Protein AF-A0A1V6II01-F1 (afdb_monomer_lite)

Foldseek 3Di:
DDPVVVVVLVVLQVVLVVLQVQLQVLVVVPLLRLLVNLVSLVVCQVVVSLLSVDPVSDDDSLVSLVPDPHPQDDPDSVRSVVSNVLSVVLNCPAPVVPLHPDDSVLVSLLGSLLSSLCPVVCVVVDVVCVVVSSVCSNPDDSVVSQVVVVVVPDHPVVVVPPCPVPDDPQDWDADPPPRDIGSDDPPPDDPDD

Sequence (193 aa):
MNENHILKQKQLAQRHLELKEKLKKTLLLGQLSFLNAGKILLEIKNNKTFLSERMDLTGSWTDFIKDTDIPLPGDTIGSRIRIAQILMNVYSFFVASGQLNYSNETYAQIGYSKLNLILGPIKKDGIDSADLWIEKARVLSFNDLKLEIKNSGKTLEEDFNCEHKNVKPVKFWKCEDCGQIFHEDPNSSAIED

pLDDT: mean 83.1, std 15.01, range [38.78, 96.5]

Secondary structure (DSSP, 8-state):
--HHHHHHHHHHHHHHHHHHHHHHHHHHT-GGGHHHHHHHHHHHHHTTGGGGGSTT----HHHHHHHS----S-SSHHHHHHHHHHHHHHHIIIIIT------HHHHHHH-HHHHHHHHHHHHHH-GGGHHHHHHHHHHS-HHHHHHHHHHTT--HHHHH----TT------EE-TTT--EESS-TT------

Radius of gyration: 21.9 Å; chains: 1; bounding box: 56×55×56 Å

Structure (mmCIF, N/CA/C/O backbone):
data_AF-A0A1V6II01-F1
#
_entry.id   AF-A0A1V6II01-F1
#
loop_
_atom_site.group_PDB
_atom_site.id
_atom_site.type_symbol
_atom_site.label_atom_id
_atom_site.label_alt_id
_atom_site.label_comp_id
_atom_site.label_asym_id
_atom_site.label_entity_id
_atom_site.label_seq_id
_atom_site.pdbx_PDB_ins_code
_atom_site.Cartn_x
_atom_site.Cartn_y
_atom_site.Cartn_z
_atom_site.occupancy
_atom_site.B_iso_or_equiv
_atom_site.auth_seq_id
_atom_site.auth_comp_id
_atom_site.auth_asym_id
_atom_site.auth_atom_id
_atom_site.pdbx_PDB_model_num
ATOM 1 N N . MET A 1 1 ? 26.100 5.893 -28.981 1.00 60.03 1 MET A N 1
ATOM 2 C CA . MET A 1 1 ? 25.577 5.556 -27.635 1.00 60.03 1 MET A CA 1
ATOM 3 C C . MET A 1 1 ? 26.757 5.362 -26.698 1.00 60.03 1 MET A C 1
ATOM 5 O O . MET A 1 1 ? 27.693 4.682 -27.080 1.00 60.03 1 MET A O 1
ATOM 9 N N . ASN A 1 2 ? 26.745 5.999 -25.527 1.00 78.69 2 ASN A N 1
ATOM 10 C CA . ASN A 1 2 ? 27.835 5.951 -24.544 1.00 78.69 2 ASN A CA 1
ATOM 11 C C . ASN A 1 2 ? 27.789 4.612 -23.774 1.00 78.69 2 ASN A C 1
ATOM 13 O O . ASN A 1 2 ? 26.725 4.251 -23.274 1.00 78.69 2 ASN A O 1
ATOM 17 N N . GLU A 1 3 ? 28.896 3.873 -23.660 1.00 77.06 3 GLU A N 1
ATOM 18 C CA . GLU A 1 3 ? 28.956 2.565 -22.970 1.00 77.06 3 GLU A CA 1
ATOM 19 C C . GLU A 1 3 ? 28.446 2.632 -21.521 1.00 77.06 3 GLU A C 1
ATOM 21 O O . GLU A 1 3 ? 27.741 1.734 -21.055 1.00 77.06 3 GLU A O 1
ATOM 26 N N . ASN A 1 4 ? 28.679 3.759 -20.842 1.00 77.31 4 ASN A N 1
ATOM 27 C CA . ASN A 1 4 ? 28.160 4.016 -19.497 1.00 77.31 4 ASN A CA 1
ATOM 28 C C . ASN A 1 4 ? 26.626 4.091 -19.442 1.00 77.31 4 ASN A C 1
ATOM 30 O O . ASN A 1 4 ? 26.019 3.751 -18.427 1.00 77.31 4 ASN A O 1
ATOM 34 N N . HIS A 1 5 ? 25.982 4.533 -20.523 1.00 74.88 5 HIS A N 1
ATOM 35 C CA . HIS A 1 5 ? 24.524 4.575 -20.623 1.00 74.88 5 HIS A CA 1
ATOM 36 C C . HIS A 1 5 ? 23.945 3.164 -20.777 1.00 74.88 5 HIS A C 1
ATOM 38 O O . HIS A 1 5 ? 22.980 2.813 -20.102 1.00 74.88 5 HIS A O 1
ATOM 44 N N . ILE A 1 6 ? 24.584 2.332 -21.604 1.00 79.12 6 ILE A N 1
ATOM 45 C CA . ILE A 1 6 ? 24.184 0.936 -21.827 1.00 79.12 6 ILE A CA 1
ATOM 46 C C . ILE A 1 6 ? 24.321 0.128 -20.529 1.00 79.12 6 ILE A C 1
ATOM 48 O O . ILE A 1 6 ? 23.420 -0.631 -20.172 1.00 79.12 6 ILE A O 1
ATOM 52 N N . LEU A 1 7 ? 25.418 0.314 -19.787 1.00 80.62 7 LEU A N 1
ATOM 53 C CA . LEU A 1 7 ? 25.641 -0.376 -18.515 1.00 80.62 7 LEU A CA 1
ATOM 54 C C . LEU A 1 7 ? 24.574 -0.017 -17.467 1.00 80.62 7 LEU A C 1
ATOM 56 O O . LEU A 1 7 ? 24.018 -0.908 -16.826 1.00 80.62 7 LEU A O 1
ATOM 60 N N . LYS A 1 8 ? 24.232 1.272 -17.340 1.00 82.00 8 LYS A N 1
ATOM 61 C CA . LYS A 1 8 ? 23.185 1.744 -16.417 1.00 82.00 8 LYS A CA 1
ATOM 62 C C . LYS A 1 8 ? 21.803 1.193 -16.766 1.00 82.00 8 LYS A C 1
ATOM 64 O O . LYS A 1 8 ? 21.067 0.794 -15.867 1.00 82.00 8 LYS A O 1
ATOM 69 N N . GLN A 1 9 ? 21.458 1.124 -18.052 1.00 83.75 9 GLN A N 1
ATOM 70 C CA . GLN A 1 9 ? 20.189 0.538 -18.495 1.00 83.75 9 GLN A CA 1
ATOM 71 C C . GLN A 1 9 ? 20.090 -0.951 -18.147 1.00 83.75 9 GLN A C 1
ATOM 73 O O . GLN A 1 9 ? 19.066 -1.390 -17.625 1.00 83.75 9 GLN A O 1
ATOM 78 N N . LYS A 1 10 ? 21.167 -1.718 -18.361 1.00 87.75 10 LYS A N 1
ATOM 79 C CA . LYS A 1 10 ? 21.217 -3.142 -17.993 1.00 87.75 10 LYS A CA 1
ATOM 80 C C . LYS A 1 10 ? 21.044 -3.352 -16.487 1.00 87.75 10 LYS A C 1
ATOM 82 O O . LYS A 1 10 ? 20.264 -4.208 -16.081 1.00 87.75 10 LYS A O 1
ATOM 87 N N . GLN A 1 11 ? 21.721 -2.547 -15.668 1.00 89.56 11 GLN A N 1
ATOM 88 C CA . GLN A 1 11 ? 21.591 -2.607 -14.208 1.00 89.56 11 GLN A CA 1
ATOM 89 C C . GLN A 1 11 ? 20.171 -2.263 -13.739 1.00 89.56 11 GLN A C 1
ATOM 91 O O . GLN A 1 11 ? 19.628 -2.949 -12.874 1.00 89.56 11 GLN A O 1
ATOM 96 N N . LEU A 1 12 ? 19.548 -1.237 -14.331 1.00 89.25 12 LEU A N 1
ATOM 97 C CA . LEU A 1 12 ? 18.173 -0.848 -14.013 1.00 89.25 12 LEU A CA 1
ATOM 98 C C . LEU A 1 12 ? 17.180 -1.969 -14.348 1.00 89.25 12 LEU A C 1
ATOM 100 O O . LEU A 1 12 ? 16.344 -2.304 -13.511 1.00 89.25 12 LEU A O 1
ATOM 104 N N . ALA A 1 13 ? 17.306 -2.570 -15.534 1.00 91.06 13 ALA A N 1
ATOM 105 C CA . ALA A 1 13 ? 16.459 -3.674 -15.979 1.00 91.06 13 ALA A CA 1
ATOM 106 C C . ALA A 1 13 ? 16.622 -4.919 -15.095 1.00 91.06 13 ALA A C 1
ATOM 108 O O . ALA A 1 13 ? 15.633 -5.519 -14.677 1.00 91.06 13 ALA A O 1
ATOM 109 N N . GLN A 1 14 ? 17.862 -5.270 -14.741 1.00 93.94 14 GLN A N 1
ATOM 110 C CA . GLN A 1 14 ? 18.134 -6.380 -13.828 1.00 93.94 14 GLN A CA 1
ATOM 111 C C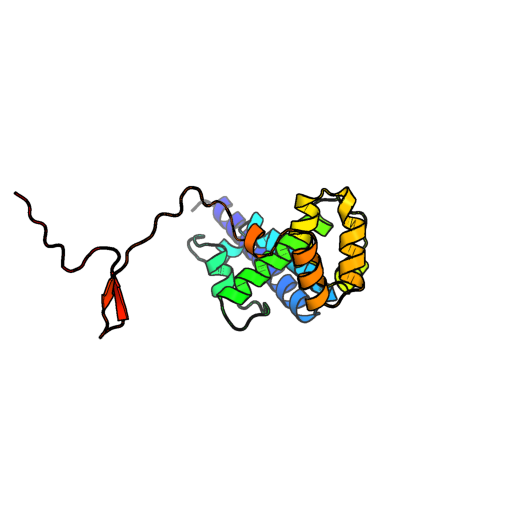 . GLN A 1 14 ? 17.505 -6.131 -12.454 1.00 93.94 14 GLN A C 1
ATOM 113 O O . GLN A 1 14 ? 16.800 -6.995 -11.930 1.00 93.94 14 GLN A O 1
ATOM 118 N N . ARG A 1 15 ? 17.684 -4.927 -11.896 1.00 94.19 15 ARG A N 1
ATOM 119 C CA . ARG A 1 15 ? 17.067 -4.570 -10.616 1.00 94.19 15 ARG A CA 1
ATOM 120 C C . ARG A 1 15 ? 15.543 -4.606 -10.691 1.00 94.19 15 ARG A C 1
ATOM 122 O O . ARG A 1 15 ? 14.897 -5.063 -9.750 1.00 94.19 15 ARG A O 1
ATOM 129 N N . HIS A 1 16 ? 14.960 -4.128 -11.787 1.00 94.38 16 HIS A N 1
ATOM 130 C CA . HIS A 1 16 ? 13.517 -4.162 -11.980 1.00 94.38 16 HIS A CA 1
ATOM 131 C C . HIS A 1 16 ? 12.980 -5.596 -12.000 1.00 94.38 16 HIS A C 1
ATOM 133 O O . HIS A 1 16 ? 12.035 -5.900 -11.273 1.00 94.38 16 HIS A O 1
ATOM 139 N N . LEU A 1 17 ? 13.625 -6.485 -12.759 1.00 93.81 17 LEU A N 1
ATOM 140 C CA . LEU A 1 17 ? 13.253 -7.895 -12.841 1.00 93.81 17 LEU A CA 1
ATOM 141 C C . LEU A 1 17 ? 13.310 -8.574 -11.465 1.00 93.81 17 LEU A C 1
ATOM 143 O O . LEU A 1 17 ? 12.358 -9.241 -11.064 1.00 93.81 17 LEU A O 1
ATOM 147 N N . GLU A 1 18 ? 14.379 -8.341 -10.699 1.00 95.44 18 GLU A N 1
ATOM 148 C CA . GLU A 1 18 ? 14.503 -8.850 -9.328 1.00 95.44 18 GLU A CA 1
ATOM 149 C C . GLU A 1 18 ? 13.357 -8.383 -8.422 1.00 95.44 18 GLU A C 1
ATOM 151 O O . GLU A 1 18 ? 12.812 -9.171 -7.644 1.00 95.44 18 GLU A O 1
ATOM 156 N N . LEU A 1 19 ? 13.003 -7.096 -8.490 1.00 95.00 19 LEU A N 1
ATOM 157 C CA . LEU A 1 19 ? 11.927 -6.524 -7.684 1.00 95.00 19 LEU A CA 1
ATOM 158 C C . LEU A 1 19 ? 10.564 -7.074 -8.103 1.00 95.00 19 LEU A C 1
ATOM 160 O O . LEU A 1 19 ? 9.765 -7.422 -7.236 1.00 95.00 19 LEU A O 1
ATOM 164 N N . LYS A 1 20 ? 10.312 -7.212 -9.407 1.00 93.50 20 LYS A N 1
ATOM 165 C CA . LYS A 1 20 ? 9.064 -7.764 -9.947 1.00 93.50 20 LYS A CA 1
ATOM 166 C C . LYS A 1 20 ? 8.858 -9.215 -9.511 1.00 93.50 20 LYS A C 1
ATOM 168 O O . LYS A 1 20 ? 7.787 -9.554 -9.013 1.00 93.50 20 LYS A O 1
ATOM 173 N N . GLU A 1 21 ? 9.896 -10.045 -9.588 1.00 92.69 21 GLU A N 1
ATOM 174 C CA . GLU A 1 21 ? 9.839 -11.440 -9.132 1.00 92.69 21 GLU A CA 1
ATOM 175 C C . GLU A 1 21 ? 9.637 -11.555 -7.616 1.00 92.69 21 GLU A C 1
ATOM 177 O O . GLU A 1 21 ? 8.828 -12.358 -7.142 1.00 92.69 21 GLU A O 1
ATOM 182 N N . LYS A 1 22 ? 10.318 -10.713 -6.828 1.00 93.06 22 LYS A N 1
ATOM 183 C CA . LYS A 1 22 ? 10.079 -10.639 -5.379 1.00 93.06 22 LYS A CA 1
ATOM 184 C C . LYS A 1 22 ? 8.648 -10.214 -5.072 1.00 93.06 22 LYS A C 1
ATOM 186 O O . LYS A 1 22 ? 8.029 -10.799 -4.184 1.00 93.06 22 LYS A O 1
ATOM 191 N N . LEU A 1 23 ? 8.113 -9.235 -5.800 1.00 92.81 23 LEU A N 1
ATOM 192 C CA . LEU A 1 23 ? 6.752 -8.745 -5.613 1.00 92.81 23 LEU A CA 1
ATOM 193 C C . LEU A 1 23 ? 5.722 -9.834 -5.915 1.00 92.81 23 LEU A C 1
ATOM 195 O O . LEU A 1 23 ? 4.843 -10.066 -5.089 1.00 92.81 23 LEU A O 1
ATOM 199 N N . LYS A 1 24 ? 5.871 -10.553 -7.035 1.00 91.12 24 LYS A N 1
ATOM 200 C CA . LYS A 1 24 ? 5.022 -11.703 -7.387 1.00 91.12 24 LYS A CA 1
ATOM 201 C C . LYS A 1 24 ? 4.988 -12.737 -6.265 1.00 91.12 24 LYS A C 1
ATOM 203 O O . LYS A 1 24 ? 3.916 -13.064 -5.766 1.00 91.12 24 LYS A O 1
ATOM 208 N N . LYS A 1 25 ? 6.161 -13.193 -5.810 1.00 89.69 25 LYS A N 1
ATOM 209 C CA . LYS A 1 25 ? 6.275 -14.164 -4.707 1.00 89.69 25 LYS A CA 1
ATOM 210 C C . LYS A 1 25 ? 5.608 -13.661 -3.432 1.00 89.69 25 LYS A C 1
ATOM 212 O O . LYS A 1 25 ? 4.877 -14.396 -2.786 1.00 89.69 25 LYS A O 1
ATOM 217 N N . THR A 1 26 ? 5.837 -12.398 -3.099 1.00 89.44 26 THR A N 1
ATOM 218 C CA . THR A 1 26 ? 5.289 -11.766 -1.897 1.00 89.44 26 THR A CA 1
ATOM 219 C C . THR A 1 26 ? 3.761 -11.707 -1.942 1.00 89.44 26 THR A C 1
ATOM 221 O O . THR A 1 26 ? 3.104 -12.051 -0.968 1.00 89.44 26 THR A O 1
ATOM 224 N N . LEU A 1 27 ? 3.172 -11.334 -3.079 1.00 86.31 27 LEU A N 1
ATOM 225 C CA . LEU A 1 27 ? 1.716 -11.267 -3.231 1.00 86.31 27 LEU A CA 1
ATOM 226 C C . LEU A 1 27 ? 1.045 -12.649 -3.168 1.00 86.31 27 LEU A C 1
ATOM 228 O O . LEU A 1 27 ? -0.070 -12.756 -2.664 1.00 86.31 27 LEU A O 1
ATOM 232 N N . LEU A 1 28 ? 1.734 -13.708 -3.603 1.00 83.25 28 LEU A N 1
ATOM 233 C CA . LEU A 1 28 ? 1.240 -15.088 -3.514 1.00 83.25 28 LEU A CA 1
ATOM 234 C C . LEU A 1 28 ? 1.201 -15.635 -2.075 1.00 83.25 28 LEU A C 1
ATOM 236 O O . LEU A 1 28 ? 0.436 -16.553 -1.795 1.00 83.25 28 LEU A O 1
ATOM 240 N N . LEU A 1 29 ? 1.987 -15.070 -1.153 1.00 79.38 29 LEU A N 1
ATOM 241 C CA . LEU A 1 29 ? 2.054 -15.498 0.252 1.00 79.38 29 LEU A CA 1
ATOM 242 C C . LEU A 1 29 ? 0.944 -14.892 1.143 1.00 79.38 29 LEU A C 1
ATOM 244 O O . LEU A 1 29 ? 0.923 -15.129 2.351 1.00 79.38 29 LEU A O 1
ATOM 248 N N . GLY A 1 30 ? 0.009 -14.117 0.580 1.00 68.06 30 GLY A N 1
ATOM 249 C CA . GLY A 1 30 ? -1.193 -13.640 1.276 1.00 68.06 30 GLY A CA 1
ATOM 250 C C . GLY A 1 30 ? -0.973 -12.485 2.268 1.00 68.06 30 GLY A C 1
ATOM 251 O O . GLY A 1 30 ? -0.070 -11.661 2.114 1.00 68.06 30 GLY A O 1
ATOM 252 N N . GLN A 1 31 ? -1.841 -12.390 3.288 1.00 62.75 31 GLN A N 1
ATOM 253 C CA . GLN A 1 31 ? -1.928 -11.230 4.195 1.00 62.75 31 GLN A CA 1
ATOM 254 C C . GLN A 1 31 ? -0.637 -10.945 4.977 1.00 62.75 31 GLN A C 1
ATOM 256 O O . GLN A 1 31 ? -0.304 -9.786 5.178 1.00 62.75 31 GLN A O 1
ATOM 261 N N . LEU A 1 32 ? 0.157 -11.948 5.350 1.00 64.69 32 LEU A N 1
ATOM 262 C CA . LEU A 1 32 ? 1.415 -11.702 6.077 1.00 64.69 32 LEU A CA 1
ATOM 263 C C . LEU A 1 32 ? 2.453 -10.931 5.242 1.00 64.69 32 LEU A C 1
ATOM 265 O O . LEU A 1 32 ? 3.397 -10.355 5.774 1.00 64.69 32 LEU A O 1
ATOM 269 N N . SER A 1 33 ? 2.265 -10.893 3.925 1.00 83.81 33 SER A N 1
ATOM 270 C CA . SER A 1 33 ? 3.245 -10.373 2.982 1.00 83.81 33 SER A CA 1
ATOM 271 C C . SER A 1 33 ? 2.892 -8.994 2.421 1.00 83.81 33 SER A C 1
ATOM 273 O O . SER A 1 33 ? 3.685 -8.414 1.679 1.00 83.81 33 SER A O 1
ATOM 275 N N . PHE A 1 34 ? 1.753 -8.404 2.805 1.00 90.69 34 PHE A N 1
ATOM 276 C CA . PHE A 1 34 ? 1.334 -7.105 2.264 1.00 90.69 34 PHE A CA 1
ATOM 277 C C . PHE A 1 34 ? 2.330 -5.979 2.600 1.00 90.69 34 PHE A C 1
ATOM 279 O O . PHE A 1 34 ? 2.530 -5.080 1.784 1.00 90.69 34 PHE A O 1
ATOM 286 N N . LEU A 1 35 ? 2.993 -6.034 3.765 1.00 92.44 35 LEU A N 1
ATOM 287 C CA . LEU A 1 35 ? 4.009 -5.051 4.169 1.00 92.44 35 LEU A CA 1
ATOM 288 C C . LEU A 1 35 ? 5.225 -5.102 3.241 1.00 92.44 35 LEU A C 1
ATOM 290 O O . LEU A 1 35 ? 5.692 -4.071 2.758 1.00 92.44 35 LEU A O 1
ATOM 294 N N . ASN A 1 36 ? 5.694 -6.313 2.932 1.00 93.06 36 ASN A N 1
ATOM 295 C CA . ASN A 1 36 ? 6.779 -6.527 1.979 1.00 93.06 36 ASN A CA 1
ATOM 296 C C . ASN A 1 36 ? 6.365 -6.114 0.562 1.00 93.06 36 ASN A C 1
ATOM 298 O O . ASN A 1 36 ? 7.165 -5.515 -0.154 1.00 93.06 36 ASN A O 1
ATOM 302 N N . ALA A 1 37 ? 5.114 -6.367 0.165 1.00 94.31 37 ALA A N 1
ATOM 303 C CA . ALA A 1 37 ? 4.605 -5.925 -1.129 1.00 94.31 37 ALA A CA 1
ATOM 304 C C . ALA A 1 37 ? 4.600 -4.391 -1.212 1.00 94.31 37 ALA A C 1
ATOM 306 O O . ALA A 1 37 ? 5.087 -3.831 -2.192 1.00 94.31 37 ALA A O 1
ATOM 307 N N . GLY A 1 38 ? 4.143 -3.711 -0.154 1.00 95.06 38 GLY A N 1
ATOM 308 C CA . GLY A 1 38 ? 4.201 -2.256 -0.021 1.00 95.06 38 GLY A CA 1
ATOM 309 C C . GLY A 1 38 ? 5.623 -1.705 -0.125 1.00 95.06 38 GLY A C 1
ATOM 310 O O . GLY A 1 38 ? 5.854 -0.768 -0.888 1.00 95.06 38 GLY A O 1
ATOM 311 N N . LYS A 1 39 ? 6.589 -2.334 0.558 1.00 95.69 39 LYS A N 1
ATOM 312 C CA . LYS A 1 39 ? 8.019 -1.999 0.468 1.00 95.69 39 LYS A CA 1
ATOM 313 C C . LYS A 1 39 ? 8.552 -2.099 -0.959 1.00 95.69 39 LYS A C 1
ATOM 315 O O . LYS A 1 39 ? 9.190 -1.168 -1.443 1.00 95.69 39 LYS A O 1
ATOM 320 N N . ILE A 1 40 ? 8.296 -3.222 -1.631 1.00 96.31 40 ILE A N 1
ATOM 321 C CA . ILE A 1 40 ? 8.814 -3.479 -2.980 1.00 96.31 40 ILE A CA 1
ATOM 322 C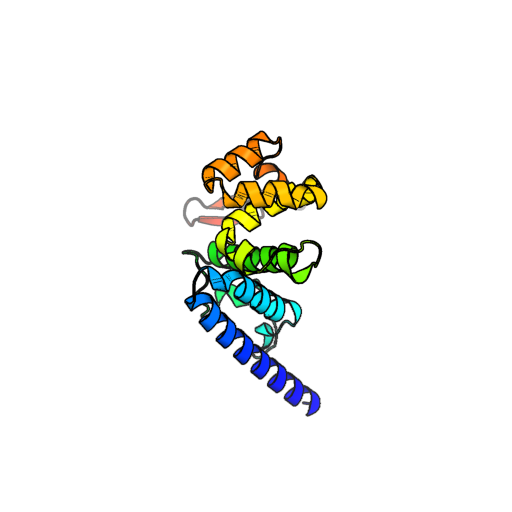 C . ILE A 1 40 ? 8.166 -2.534 -3.999 1.00 96.31 40 ILE A C 1
ATOM 324 O O . ILE A 1 40 ? 8.871 -1.957 -4.823 1.00 96.31 40 ILE A O 1
ATOM 328 N N . LEU A 1 41 ? 6.848 -2.320 -3.922 1.00 95.69 41 LEU A N 1
ATOM 329 C CA . LEU A 1 41 ? 6.139 -1.355 -4.770 1.00 95.69 41 LEU A CA 1
ATOM 330 C C . LEU A 1 41 ? 6.706 0.059 -4.607 1.00 95.69 41 LEU A C 1
ATOM 332 O O . LEU A 1 41 ? 6.949 0.742 -5.602 1.00 95.69 41 LEU A O 1
ATOM 336 N N . LEU A 1 42 ? 6.959 0.474 -3.362 1.00 95.94 42 LEU A N 1
ATOM 337 C CA . LEU A 1 42 ? 7.548 1.774 -3.063 1.00 95.94 42 LEU A CA 1
ATOM 338 C C . LEU A 1 42 ? 8.960 1.894 -3.648 1.00 95.94 42 LEU A C 1
ATOM 340 O O . LEU A 1 42 ? 9.295 2.926 -4.223 1.00 95.94 42 LEU A O 1
ATOM 344 N N . GLU A 1 43 ? 9.767 0.833 -3.563 1.00 96.50 43 GLU A N 1
ATOM 345 C CA . GLU A 1 43 ? 11.105 0.802 -4.154 1.00 96.50 43 GLU A CA 1
ATOM 346 C C . GLU A 1 43 ? 11.062 0.919 -5.685 1.00 96.50 43 GLU A C 1
ATOM 348 O O . GLU A 1 43 ? 11.777 1.744 -6.256 1.00 96.50 43 GLU A O 1
ATOM 353 N N . ILE A 1 44 ? 10.195 0.146 -6.355 1.00 95.25 44 ILE A N 1
ATOM 354 C CA . ILE A 1 44 ? 10.015 0.222 -7.814 1.00 95.25 44 ILE A CA 1
ATOM 355 C C . ILE A 1 44 ? 9.611 1.645 -8.219 1.00 95.25 44 ILE A C 1
ATOM 357 O O . ILE A 1 44 ? 10.171 2.195 -9.171 1.00 95.25 44 ILE A O 1
ATOM 361 N N . LYS A 1 45 ? 8.665 2.252 -7.491 1.00 95.06 45 LYS A N 1
ATOM 362 C CA . LYS A 1 45 ? 8.157 3.596 -7.778 1.00 95.06 45 LYS A CA 1
ATOM 363 C C . LYS A 1 45 ? 9.217 4.677 -7.561 1.00 95.06 45 LYS A C 1
ATOM 365 O O . LYS A 1 45 ? 9.436 5.488 -8.460 1.00 95.06 45 LYS A O 1
ATOM 370 N N . ASN A 1 46 ? 9.878 4.689 -6.403 1.00 94.00 46 ASN A N 1
ATOM 371 C CA . ASN A 1 46 ? 10.842 5.732 -6.034 1.00 94.00 46 ASN A CA 1
ATOM 372 C C . ASN A 1 46 ? 12.094 5.691 -6.913 1.00 94.00 46 ASN A C 1
ATOM 374 O O . ASN A 1 46 ? 12.556 6.733 -7.372 1.00 94.00 46 ASN A O 1
ATOM 378 N N . ASN A 1 47 ? 12.591 4.490 -7.216 1.00 93.56 47 ASN A N 1
ATOM 379 C CA . ASN A 1 47 ? 13.756 4.307 -8.085 1.00 93.56 47 ASN A CA 1
ATOM 380 C C . ASN A 1 47 ? 13.393 4.306 -9.577 1.00 93.56 47 ASN A C 1
ATOM 382 O O . ASN A 1 47 ? 14.272 4.137 -10.420 1.00 93.56 47 ASN A O 1
ATOM 386 N N . LYS A 1 48 ? 12.104 4.462 -9.910 1.00 93.44 48 LYS A N 1
ATOM 387 C CA . LYS A 1 48 ? 11.564 4.431 -11.275 1.00 93.44 48 LYS A CA 1
ATOM 388 C C . LYS A 1 48 ? 12.036 3.223 -12.092 1.00 93.44 48 LYS A C 1
ATOM 390 O O . LYS A 1 48 ? 12.212 3.317 -13.305 1.00 93.44 48 LYS A O 1
ATOM 395 N N . THR A 1 49 ? 12.235 2.071 -11.446 1.00 93.56 49 THR A N 1
ATOM 396 C CA . THR A 1 49 ? 12.781 0.888 -12.133 1.00 93.56 49 THR A CA 1
ATOM 397 C C . THR A 1 49 ? 11.815 0.339 -13.182 1.00 93.56 49 THR A C 1
ATOM 399 O O . THR A 1 49 ? 12.259 -0.239 -14.169 1.00 93.56 49 THR A O 1
ATOM 402 N N . PHE A 1 50 ? 10.514 0.607 -13.030 1.00 92.56 50 PHE A N 1
ATOM 403 C CA . PHE A 1 50 ? 9.469 0.260 -13.998 1.00 92.56 50 PHE A CA 1
ATOM 404 C C . PHE A 1 50 ? 9.678 0.850 -15.398 1.00 92.56 50 PHE A C 1
ATOM 406 O O . PHE A 1 50 ? 9.201 0.277 -16.371 1.00 92.56 50 PHE A O 1
ATOM 413 N N . LEU A 1 51 ? 10.421 1.955 -15.533 1.00 91.69 51 LEU A N 1
ATOM 414 C CA . LEU A 1 51 ? 10.723 2.533 -16.847 1.00 91.69 51 LEU A CA 1
ATOM 415 C C . LEU A 1 51 ? 11.535 1.572 -17.724 1.00 91.69 51 LEU A C 1
ATOM 417 O O . LEU A 1 51 ? 11.470 1.661 -18.942 1.00 91.69 51 LEU A O 1
ATOM 421 N N . SER A 1 52 ? 12.256 0.621 -17.118 1.00 91.00 52 SER A N 1
ATOM 422 C CA . SER A 1 52 ? 13.007 -0.403 -17.852 1.00 91.00 52 SER A CA 1
ATOM 423 C C . SER A 1 52 ? 12.134 -1.412 -18.608 1.00 91.00 52 SER A C 1
ATOM 425 O O . SER A 1 52 ? 12.665 -2.143 -19.440 1.00 91.00 52 SER A O 1
ATOM 427 N N . GLU A 1 53 ? 10.815 -1.444 -18.371 1.00 86.25 53 GLU A N 1
ATOM 428 C CA . GLU A 1 53 ? 9.889 -2.254 -19.175 1.00 86.25 53 GLU A CA 1
ATOM 429 C C . GLU A 1 53 ? 9.646 -1.658 -20.573 1.00 86.25 53 GLU A C 1
ATOM 431 O O . GLU A 1 53 ? 9.123 -2.347 -21.448 1.00 86.25 53 GLU A O 1
ATOM 436 N N . ARG A 1 54 ? 10.038 -0.397 -20.811 1.00 83.94 54 ARG A N 1
ATOM 437 C CA . ARG A 1 54 ? 9.856 0.293 -22.094 1.00 83.94 54 ARG A CA 1
ATOM 438 C C . ARG A 1 54 ? 11.195 0.657 -22.729 1.00 83.94 54 ARG A C 1
ATOM 440 O O . ARG A 1 54 ? 12.120 1.107 -22.056 1.00 83.94 54 ARG A O 1
ATOM 447 N N . MET A 1 55 ? 11.293 0.486 -24.050 1.00 79.06 55 MET A N 1
ATOM 448 C CA . MET A 1 55 ? 12.530 0.749 -24.803 1.00 79.06 55 MET A CA 1
ATOM 449 C C . MET A 1 55 ? 12.986 2.211 -24.727 1.00 79.06 55 MET A C 1
ATOM 451 O O . MET A 1 55 ? 14.183 2.487 -24.771 1.00 79.06 55 MET A O 1
ATOM 455 N N . ASP A 1 56 ? 12.041 3.139 -24.618 1.00 84.00 56 ASP A N 1
ATOM 456 C CA . ASP A 1 56 ? 12.274 4.582 -24.574 1.00 84.00 56 ASP A CA 1
ATOM 457 C C . ASP A 1 56 ? 12.440 5.130 -23.145 1.00 84.00 56 ASP A C 1
ATOM 459 O O . ASP A 1 56 ? 12.700 6.320 -22.977 1.00 84.00 56 ASP A O 1
ATOM 463 N N . LEU A 1 57 ? 12.323 4.276 -22.117 1.00 83.00 57 LEU A N 1
ATOM 464 C CA . LEU A 1 57 ? 12.344 4.653 -20.700 1.00 83.00 57 LEU A CA 1
ATOM 465 C C . LEU A 1 57 ? 11.317 5.740 -20.335 1.00 83.00 57 LEU A C 1
ATOM 467 O O . LEU A 1 57 ? 11.533 6.508 -19.393 1.00 83.00 57 LEU A O 1
ATOM 471 N N . THR A 1 58 ? 10.206 5.818 -21.068 1.00 84.69 58 THR A N 1
ATOM 472 C CA . THR A 1 58 ? 9.098 6.725 -20.750 1.00 84.69 58 THR A CA 1
ATOM 473 C C . THR A 1 58 ? 7.949 5.970 -20.078 1.00 84.69 58 THR A C 1
ATOM 475 O O . THR A 1 58 ? 8.004 4.756 -19.894 1.00 84.69 58 THR A O 1
ATOM 478 N N . GLY A 1 59 ? 6.907 6.690 -19.659 1.00 85.69 59 GLY A N 1
ATOM 479 C CA . GLY A 1 59 ? 5.705 6.112 -19.055 1.00 85.69 59 GLY A CA 1
ATOM 480 C C . GLY A 1 59 ? 5.483 6.523 -17.604 1.00 85.69 59 GLY A C 1
ATOM 481 O O . GLY A 1 59 ? 6.351 7.089 -16.933 1.00 85.69 59 GLY A O 1
ATOM 482 N N . SER A 1 60 ? 4.274 6.261 -17.116 1.00 89.94 60 SER A N 1
ATOM 483 C CA . SER A 1 60 ? 3.870 6.590 -15.754 1.00 89.94 60 SER A CA 1
ATOM 484 C C . SER A 1 60 ? 3.819 5.356 -14.852 1.00 89.94 60 SER A C 1
ATOM 486 O O . SER A 1 60 ? 3.687 4.219 -15.303 1.00 89.94 60 SER A O 1
ATOM 488 N N . TRP A 1 61 ? 3.854 5.588 -13.538 1.00 89.31 61 TRP A N 1
ATOM 489 C CA . TRP A 1 61 ? 3.594 4.543 -12.541 1.00 89.31 61 TRP A CA 1
ATOM 490 C C . TRP A 1 61 ? 2.243 3.847 -12.766 1.00 89.31 61 TRP A C 1
ATOM 492 O O . TRP A 1 61 ? 2.102 2.648 -12.547 1.00 89.31 61 TRP A O 1
ATOM 502 N N . THR A 1 62 ? 1.244 4.607 -13.210 1.00 88.00 62 THR A N 1
ATOM 503 C CA . THR A 1 62 ? -0.088 4.086 -13.506 1.00 88.00 62 THR A CA 1
ATOM 504 C C . THR A 1 62 ? -0.062 3.119 -14.686 1.00 88.00 62 THR A C 1
ATOM 506 O O . THR A 1 62 ? -0.749 2.102 -14.632 1.00 88.00 62 THR A O 1
ATOM 509 N N . ASP A 1 63 ? 0.735 3.408 -15.717 1.00 87.44 63 ASP A N 1
ATOM 510 C CA . ASP A 1 63 ? 0.888 2.530 -16.883 1.00 87.44 63 ASP A CA 1
ATOM 511 C C . ASP A 1 63 ? 1.588 1.232 -16.497 1.00 87.44 63 ASP A C 1
ATOM 513 O O . ASP A 1 63 ? 1.123 0.157 -16.856 1.00 87.44 63 ASP A O 1
ATOM 517 N N . PHE A 1 64 ? 2.619 1.314 -15.651 1.00 90.06 64 PHE A N 1
ATOM 518 C CA . PHE A 1 64 ? 3.244 0.122 -15.086 1.00 90.06 64 PHE A CA 1
ATOM 519 C C . PHE A 1 64 ? 2.213 -0.778 -14.393 1.00 90.06 64 PHE A C 1
ATOM 521 O O . PHE A 1 64 ? 2.113 -1.949 -14.725 1.00 90.06 64 PHE A O 1
ATOM 528 N N . ILE A 1 65 ? 1.384 -0.252 -13.486 1.00 89.94 65 ILE A N 1
ATOM 529 C CA . ILE A 1 65 ? 0.384 -1.078 -12.781 1.00 89.94 65 ILE A CA 1
ATOM 530 C C . ILE A 1 65 ? -0.694 -1.653 -13.722 1.00 89.94 65 ILE A C 1
ATOM 532 O O . ILE A 1 65 ? -1.267 -2.700 -13.416 1.00 89.94 65 ILE A O 1
ATOM 536 N N . LYS A 1 66 ? -0.979 -0.991 -14.849 1.00 83.44 66 LYS A N 1
ATOM 537 C CA . LYS A 1 66 ? -1.923 -1.472 -15.872 1.00 83.44 66 LYS A CA 1
ATOM 538 C C . LYS A 1 66 ? -1.362 -2.635 -16.680 1.00 83.44 66 LYS A C 1
ATOM 540 O O . LYS A 1 66 ? -2.053 -3.634 -16.854 1.00 83.44 66 LYS A O 1
ATOM 545 N N . ASP A 1 67 ? -0.138 -2.466 -17.164 1.00 80.25 67 ASP A N 1
ATOM 546 C CA . ASP A 1 67 ? 0.464 -3.329 -18.180 1.00 80.25 67 ASP A CA 1
ATOM 547 C C . ASP A 1 67 ? 1.223 -4.507 -17.550 1.00 80.25 67 ASP A C 1
ATOM 549 O O . ASP A 1 67 ? 1.543 -5.495 -18.212 1.00 80.25 67 ASP A O 1
ATOM 553 N N . THR A 1 68 ? 1.526 -4.414 -16.255 1.00 79.75 68 THR A N 1
ATOM 554 C CA . THR A 1 68 ? 2.341 -5.404 -15.565 1.00 79.75 68 THR A CA 1
ATOM 555 C C . THR A 1 68 ? 1.535 -6.636 -15.157 1.00 79.75 68 THR A C 1
ATOM 557 O O . THR A 1 68 ? 0.468 -6.567 -14.542 1.00 79.75 68 THR A O 1
ATOM 560 N N . ASP A 1 69 ? 2.103 -7.803 -15.445 1.00 81.12 69 ASP A N 1
ATOM 561 C CA . ASP A 1 69 ? 1.659 -9.094 -14.928 1.00 81.12 69 ASP A CA 1
ATOM 562 C C . ASP A 1 69 ? 2.030 -9.221 -13.439 1.00 81.12 69 ASP A C 1
ATOM 564 O O . ASP A 1 69 ? 2.950 -9.943 -13.065 1.00 81.12 69 ASP A O 1
ATOM 568 N N . ILE A 1 70 ? 1.393 -8.438 -12.569 1.00 84.12 70 ILE A N 1
ATOM 569 C CA . ILE A 1 70 ? 1.526 -8.557 -11.113 1.00 84.12 70 ILE A CA 1
ATOM 570 C C . ILE A 1 70 ? 0.146 -8.911 -10.552 1.00 84.12 70 ILE A C 1
ATOM 572 O O . ILE A 1 70 ? -0.818 -8.195 -10.837 1.00 84.12 70 ILE A O 1
ATOM 576 N N . PRO A 1 71 ? 0.029 -9.963 -9.716 1.00 83.38 71 PRO A N 1
ATOM 577 C CA . PRO A 1 71 ? -1.244 -10.402 -9.151 1.00 83.38 71 PRO A CA 1
ATOM 578 C C . PRO A 1 71 ? -1.680 -9.488 -7.994 1.00 83.38 71 PRO A C 1
ATOM 580 O O . PRO A 1 71 ? -1.808 -9.914 -6.847 1.00 83.38 71 PRO A O 1
ATOM 583 N N . LEU A 1 72 ? -1.867 -8.197 -8.273 1.00 85.75 72 LEU A N 1
ATOM 584 C CA . LEU A 1 72 ? -2.482 -7.278 -7.325 1.00 85.75 72 LEU A CA 1
ATOM 585 C C . LEU A 1 72 ? -3.967 -7.634 -7.180 1.00 85.75 72 LEU A C 1
ATOM 587 O O . LEU A 1 72 ? -4.641 -7.816 -8.198 1.00 85.75 72 LEU A O 1
ATOM 591 N N . PRO A 1 73 ? -4.499 -7.691 -5.947 1.00 75.94 73 PRO A N 1
ATOM 592 C CA . PRO A 1 73 ? -5.924 -7.898 -5.760 1.00 75.94 73 PRO A CA 1
ATOM 593 C C . PRO A 1 73 ? -6.712 -6.757 -6.422 1.00 75.94 73 PRO A C 1
ATOM 595 O O . PR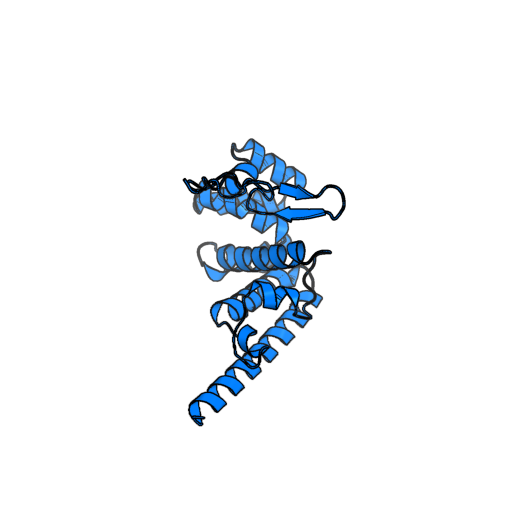O A 1 73 ? -6.249 -5.615 -6.461 1.00 75.94 73 PRO A O 1
ATOM 598 N N . GLY A 1 74 ? -7.895 -7.065 -6.956 1.00 79.38 74 GLY A N 1
ATOM 599 C CA . GLY A 1 74 ? -8.791 -6.093 -7.581 1.00 79.38 74 GLY A CA 1
ATOM 600 C C . GLY A 1 74 ? -9.261 -6.490 -8.981 1.00 79.38 74 GLY A C 1
ATOM 601 O O . GLY A 1 74 ? -8.459 -6.756 -9.880 1.00 79.38 74 GLY A O 1
ATOM 602 N N . ASP A 1 75 ? -10.580 -6.435 -9.165 1.00 80.06 75 ASP A N 1
ATOM 603 C CA . ASP A 1 75 ? -11.260 -6.869 -10.396 1.00 80.06 75 ASP A CA 1
ATOM 604 C C . ASP A 1 75 ? -11.127 -5.859 -11.540 1.00 80.06 75 ASP A C 1
ATOM 606 O O . ASP A 1 75 ? -11.291 -6.194 -12.709 1.00 80.06 75 ASP A O 1
ATOM 610 N N . THR A 1 76 ? -10.795 -4.608 -11.210 1.00 86.31 76 THR A N 1
ATOM 611 C CA . THR A 1 76 ? -10.594 -3.531 -12.182 1.00 86.31 76 THR A CA 1
ATOM 612 C C . THR A 1 76 ? -9.189 -2.955 -12.073 1.00 86.31 76 THR A C 1
ATOM 614 O O . THR A 1 76 ? -8.572 -2.961 -11.004 1.00 86.31 76 THR A O 1
ATOM 617 N N . ILE A 1 77 ? -8.708 -2.366 -13.168 1.00 83.50 77 ILE A N 1
ATOM 618 C CA . ILE A 1 77 ? -7.455 -1.600 -13.205 1.00 83.50 77 ILE A CA 1
ATOM 619 C C . ILE A 1 77 ? -7.424 -0.534 -12.098 1.00 83.50 77 ILE A C 1
ATOM 621 O O . ILE A 1 77 ? -6.439 -0.419 -11.368 1.00 83.50 77 ILE A O 1
ATOM 625 N N . GLY A 1 78 ? -8.516 0.223 -11.940 1.00 84.75 78 GLY A N 1
ATOM 626 C CA . GLY A 1 78 ? -8.624 1.260 -10.912 1.00 84.75 78 GLY A CA 1
ATOM 627 C C . GLY A 1 78 ? -8.475 0.698 -9.497 1.00 84.75 78 GLY A C 1
ATOM 628 O O . GLY A 1 78 ? -7.767 1.277 -8.670 1.00 84.75 78 GLY A O 1
ATOM 629 N N . SER A 1 79 ? -9.070 -0.468 -9.232 1.00 85.62 79 SER A N 1
ATOM 630 C CA . SER A 1 79 ? -8.932 -1.168 -7.951 1.00 85.62 79 SER A CA 1
ATOM 631 C C . SER A 1 79 ? -7.491 -1.610 -7.686 1.00 85.62 79 SER A C 1
ATOM 633 O O . SER A 1 79 ? -7.001 -1.404 -6.577 1.00 85.62 79 SER A O 1
ATOM 635 N N . ARG A 1 80 ? -6.782 -2.142 -8.692 1.00 87.62 80 ARG A N 1
ATOM 636 C CA . ARG A 1 80 ? -5.374 -2.566 -8.553 1.00 87.62 80 ARG A CA 1
ATOM 637 C C . ARG A 1 80 ? -4.448 -1.395 -8.238 1.00 87.62 80 ARG A C 1
ATOM 639 O O . ARG A 1 80 ? -3.622 -1.492 -7.333 1.00 87.62 80 ARG A O 1
ATOM 646 N N . ILE A 1 81 ? -4.626 -0.264 -8.927 1.00 89.19 81 ILE A N 1
ATOM 647 C CA . ILE A 1 81 ? -3.873 0.973 -8.660 1.00 89.19 81 ILE A CA 1
ATOM 648 C C . ILE A 1 81 ? -4.108 1.439 -7.223 1.00 89.19 81 ILE A C 1
ATOM 650 O O . ILE A 1 81 ? -3.150 1.721 -6.500 1.00 89.19 81 ILE A O 1
ATOM 654 N N . ARG A 1 82 ? -5.374 1.481 -6.791 1.00 89.00 82 ARG A N 1
ATOM 655 C CA . ARG A 1 82 ? -5.739 1.876 -5.427 1.00 89.00 82 ARG A CA 1
ATOM 656 C C . ARG A 1 82 ? -5.107 0.949 -4.391 1.00 89.00 82 ARG A C 1
ATOM 658 O O . ARG A 1 82 ? -4.560 1.423 -3.403 1.00 89.00 82 ARG A O 1
ATOM 665 N N . ILE A 1 83 ? -5.143 -0.360 -4.618 1.00 90.81 83 ILE A N 1
ATOM 666 C CA . ILE A 1 83 ? -4.541 -1.336 -3.708 1.00 90.81 83 ILE A CA 1
ATOM 667 C C . ILE A 1 83 ? -3.023 -1.160 -3.642 1.00 90.81 83 ILE A C 1
ATOM 669 O O . ILE A 1 83 ? -2.481 -1.098 -2.543 1.00 90.81 83 ILE A O 1
ATOM 673 N N . ALA A 1 84 ? -2.337 -0.975 -4.773 1.00 91.94 84 ALA A N 1
ATOM 674 C CA . ALA A 1 84 ? -0.902 -0.689 -4.771 1.00 91.94 84 ALA A CA 1
ATOM 675 C C . ALA A 1 84 ? -0.564 0.564 -3.942 1.00 91.94 84 ALA A C 1
ATOM 677 O O . ALA A 1 84 ? 0.392 0.558 -3.166 1.00 91.94 84 ALA A O 1
ATOM 678 N N . GLN A 1 85 ? -1.366 1.628 -4.065 1.00 92.25 85 GLN A N 1
ATOM 679 C CA . GLN A 1 85 ? -1.216 2.844 -3.260 1.00 92.25 85 GLN A CA 1
ATOM 680 C C . GLN A 1 85 ? -1.429 2.580 -1.768 1.00 92.25 85 GLN A C 1
ATOM 682 O O . GLN A 1 85 ? -0.620 3.023 -0.958 1.00 92.25 85 GLN A O 1
ATOM 687 N N . ILE A 1 86 ? -2.471 1.828 -1.406 1.00 93.44 86 ILE A N 1
ATOM 688 C CA . ILE A 1 86 ? -2.748 1.453 -0.015 1.00 93.44 86 ILE A CA 1
ATOM 689 C C . ILE A 1 86 ? -1.561 0.694 0.588 1.00 93.44 86 ILE A C 1
ATOM 691 O O . ILE A 1 86 ? -1.083 1.061 1.658 1.00 93.44 86 ILE A O 1
ATOM 695 N N . LEU A 1 87 ? -1.042 -0.320 -0.109 1.00 94.06 87 LEU A N 1
ATOM 696 C CA . LEU A 1 87 ? 0.094 -1.115 0.362 1.00 94.06 87 LEU A CA 1
ATOM 697 C C . LEU A 1 87 ? 1.335 -0.247 0.611 1.00 94.06 87 LEU A C 1
ATOM 699 O O . LEU A 1 87 ? 1.970 -0.362 1.661 1.00 94.06 87 LEU A O 1
ATOM 703 N N . MET A 1 88 ? 1.655 0.654 -0.324 1.00 95.12 88 MET A N 1
ATOM 704 C CA . MET A 1 88 ? 2.767 1.598 -0.170 1.00 95.12 88 MET A CA 1
ATOM 705 C C . MET A 1 88 ? 2.548 2.559 1.001 1.00 95.12 88 MET A C 1
ATOM 707 O O . MET A 1 88 ? 3.485 2.806 1.758 1.00 95.12 88 MET A O 1
ATOM 711 N N . ASN A 1 89 ? 1.335 3.089 1.168 1.00 94.31 89 ASN A N 1
ATOM 712 C CA . ASN A 1 89 ? 1.013 4.049 2.224 1.00 94.31 89 ASN A CA 1
ATOM 713 C C . ASN A 1 89 ? 1.101 3.407 3.608 1.00 94.31 89 ASN A C 1
ATOM 715 O O . ASN A 1 89 ? 1.702 3.986 4.510 1.00 94.31 89 ASN A O 1
ATOM 719 N N . VAL A 1 90 ? 0.552 2.199 3.759 1.00 94.75 90 VAL A N 1
ATOM 720 C CA . VAL A 1 90 ? 0.613 1.439 5.011 1.00 94.75 90 VAL A CA 1
ATOM 721 C C . VAL A 1 90 ? 2.063 1.127 5.373 1.00 94.75 90 VAL A C 1
ATOM 723 O O . VAL A 1 90 ? 2.478 1.429 6.487 1.00 94.75 90 VAL A O 1
ATOM 726 N N . TYR A 1 91 ? 2.861 0.605 4.433 1.00 95.38 91 TYR A N 1
ATOM 727 C CA . TYR A 1 91 ? 4.285 0.363 4.685 1.00 95.38 91 TYR A CA 1
ATOM 728 C C . TYR A 1 91 ? 5.031 1.655 5.052 1.00 95.38 91 TYR A C 1
ATOM 730 O O . TYR A 1 91 ? 5.758 1.692 6.043 1.00 95.38 91 TYR A O 1
ATOM 738 N N . SER A 1 92 ? 4.825 2.727 4.282 1.00 94.81 92 SER A N 1
ATOM 739 C CA . SER A 1 92 ? 5.499 4.011 4.503 1.00 94.81 92 SER A CA 1
ATOM 740 C C . SER A 1 92 ? 5.211 4.578 5.890 1.00 94.81 92 SER A C 1
ATOM 742 O O . SER A 1 92 ? 6.127 5.017 6.576 1.00 94.81 92 SER A O 1
ATOM 744 N N . PHE A 1 93 ? 3.946 4.557 6.310 1.00 95.06 93 PHE A N 1
ATOM 745 C CA . PHE A 1 93 ? 3.527 5.178 7.560 1.00 95.06 93 PHE A CA 1
ATOM 746 C C . PHE A 1 93 ? 3.830 4.319 8.788 1.00 95.06 93 PHE A C 1
ATOM 748 O O . PHE A 1 93 ? 4.376 4.833 9.755 1.00 95.06 93 PHE A O 1
ATOM 755 N N . PHE A 1 94 ? 3.499 3.026 8.766 1.00 94.12 94 PHE A N 1
ATOM 756 C CA . PHE A 1 94 ? 3.611 2.171 9.955 1.00 94.12 94 PHE A CA 1
ATOM 757 C C . PHE A 1 94 ? 4.997 1.552 10.138 1.00 94.12 94 PHE A C 1
ATOM 759 O O . PHE A 1 94 ? 5.366 1.218 11.260 1.00 94.12 94 PHE A O 1
ATOM 766 N N . VAL A 1 95 ? 5.762 1.387 9.053 1.00 93.44 95 VAL A N 1
ATOM 767 C CA . VAL A 1 95 ? 7.066 0.707 9.095 1.00 93.44 95 VAL A CA 1
ATOM 768 C C . VAL A 1 95 ? 8.205 1.661 8.754 1.00 93.44 95 VAL A C 1
ATOM 770 O O . VAL A 1 95 ? 9.140 1.801 9.534 1.00 93.44 95 VAL A O 1
ATOM 773 N N . ALA A 1 96 ? 8.156 2.329 7.599 1.00 93.62 96 ALA A N 1
ATOM 774 C CA . ALA A 1 96 ? 9.296 3.119 7.125 1.00 93.62 96 ALA A CA 1
ATOM 775 C C . ALA A 1 96 ? 9.489 4.448 7.876 1.00 93.62 96 ALA A C 1
ATOM 777 O O . ALA A 1 96 ? 10.606 4.955 7.919 1.00 93.62 96 ALA A O 1
ATOM 778 N N . SER A 1 97 ? 8.426 5.013 8.459 1.00 91.81 97 SER A N 1
ATOM 779 C CA . SER A 1 97 ? 8.488 6.284 9.193 1.00 91.81 97 SER A CA 1
ATOM 780 C C . SER A 1 97 ? 9.315 6.200 10.481 1.00 91.81 97 SER A C 1
ATOM 782 O O . SER A 1 97 ? 9.825 7.218 10.941 1.00 91.81 97 SER A O 1
ATOM 784 N N . GLY A 1 98 ? 9.412 5.008 11.085 1.00 89.44 98 GLY A N 1
ATOM 785 C CA . GLY A 1 98 ? 10.022 4.800 12.400 1.00 89.44 98 GLY A CA 1
ATOM 786 C C . GLY A 1 98 ? 9.269 5.455 13.566 1.00 89.44 98 GLY A C 1
ATOM 787 O O . GLY A 1 98 ? 9.784 5.469 14.678 1.00 89.44 98 GLY A O 1
ATOM 788 N N . GLN A 1 99 ? 8.071 6.004 13.334 1.00 90.56 99 GLN A N 1
ATOM 789 C CA . GLN A 1 99 ? 7.307 6.739 14.352 1.00 90.56 99 GLN A CA 1
ATOM 790 C C . GLN A 1 99 ? 6.554 5.823 15.323 1.00 90.56 99 GLN A C 1
ATOM 792 O O . GLN A 1 99 ? 6.157 6.264 16.396 1.00 90.56 99 GLN A O 1
ATOM 797 N N . LEU A 1 100 ? 6.347 4.561 14.944 1.00 90.81 100 LEU A N 1
ATOM 798 C CA . LEU A 1 100 ? 5.584 3.577 15.703 1.00 90.81 100 LEU A CA 1
ATOM 799 C C . LEU A 1 100 ? 6.437 2.334 15.937 1.00 90.81 100 LEU A C 1
ATOM 801 O O . LEU A 1 100 ? 7.014 1.788 14.997 1.00 90.81 100 LEU A O 1
ATOM 805 N N . ASN A 1 101 ? 6.493 1.875 17.187 1.00 90.81 101 ASN A N 1
ATOM 806 C CA . ASN A 1 101 ? 7.332 0.751 17.599 1.00 90.81 101 ASN A CA 1
ATOM 807 C C . ASN A 1 101 ? 6.516 -0.539 17.773 1.00 90.81 101 ASN A C 1
ATOM 809 O O . ASN A 1 101 ? 6.499 -1.143 18.844 1.00 90.81 101 ASN A O 1
ATOM 813 N N . TYR A 1 102 ? 5.817 -0.946 16.714 1.00 91.81 102 TYR A N 1
ATOM 814 C CA . TYR A 1 102 ? 5.130 -2.236 16.663 1.00 91.81 102 TYR A CA 1
ATOM 815 C C . TYR A 1 102 ? 5.854 -3.198 15.731 1.00 91.81 102 TYR A C 1
ATOM 817 O O . TYR A 1 102 ? 6.485 -2.802 14.749 1.00 91.81 102 TYR A O 1
ATOM 825 N N . SER A 1 103 ? 5.730 -4.488 16.028 1.00 91.69 103 SER A N 1
ATOM 826 C CA . SER A 1 103 ? 6.296 -5.531 15.184 1.00 91.69 103 SER A CA 1
ATOM 827 C C . SER A 1 103 ? 5.507 -5.687 13.878 1.00 91.69 103 SER A C 1
ATOM 829 O O . SER A 1 103 ? 4.303 -5.411 13.813 1.00 91.69 103 SER A O 1
ATOM 831 N N . ASN A 1 104 ? 6.163 -6.198 12.834 1.00 90.00 104 ASN A N 1
ATOM 832 C CA . ASN A 1 104 ? 5.502 -6.477 11.556 1.00 90.00 104 ASN A CA 1
ATOM 833 C C . ASN A 1 104 ? 4.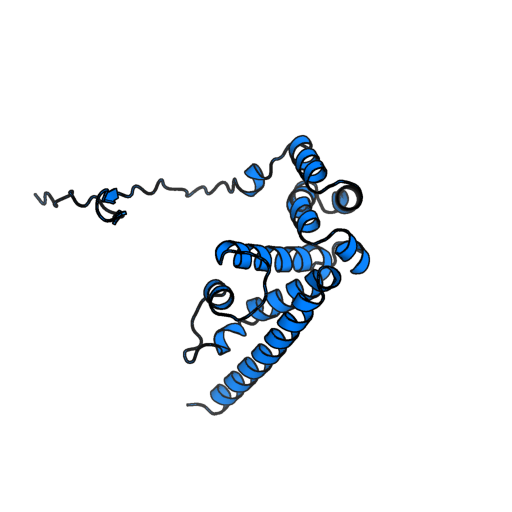358 -7.491 11.709 1.00 90.00 104 ASN A C 1
ATOM 835 O O . ASN A 1 104 ? 3.359 -7.397 11.001 1.00 90.00 104 ASN A O 1
ATOM 839 N N . GLU A 1 105 ? 4.474 -8.428 12.651 1.00 89.69 105 GLU A N 1
ATOM 840 C CA . GLU A 1 105 ? 3.444 -9.418 12.971 1.00 89.69 105 GLU A CA 1
ATOM 841 C C . GLU A 1 105 ? 2.182 -8.743 13.516 1.00 89.69 105 GLU A C 1
ATOM 843 O O . GLU A 1 105 ? 1.075 -9.120 13.134 1.00 89.69 105 GLU A O 1
ATOM 848 N N . THR A 1 106 ? 2.340 -7.704 14.343 1.00 92.19 106 THR A N 1
ATOM 849 C CA . THR A 1 106 ? 1.209 -6.932 14.880 1.00 92.19 106 THR A CA 1
ATOM 850 C C . THR A 1 106 ? 0.426 -6.266 13.750 1.00 92.19 106 THR A C 1
ATOM 852 O O . THR A 1 106 ? -0.794 -6.400 13.656 1.00 92.19 106 THR A O 1
ATOM 855 N N . TYR A 1 107 ? 1.124 -5.602 12.829 1.00 92.88 107 TYR A N 1
ATOM 856 C CA . TYR A 1 107 ? 0.496 -4.996 11.655 1.00 92.88 107 TYR A CA 1
ATOM 857 C C . TYR A 1 107 ? -0.135 -6.039 10.726 1.00 92.88 107 TYR A C 1
ATOM 859 O O . TYR A 1 107 ? -1.223 -5.823 10.184 1.00 92.88 107 TYR A O 1
ATOM 867 N N . ALA A 1 108 ? 0.520 -7.187 10.559 1.00 89.56 108 ALA A N 1
ATOM 868 C CA . ALA A 1 108 ? 0.021 -8.262 9.718 1.00 89.56 108 ALA A CA 1
ATOM 869 C C . ALA A 1 108 ? -1.310 -8.840 10.233 1.00 89.56 108 ALA A C 1
ATOM 871 O O . ALA A 1 108 ? -2.194 -9.109 9.422 1.00 89.56 108 ALA A O 1
ATOM 872 N N . GLN A 1 109 ? -1.485 -8.954 11.556 1.00 91.00 109 GLN A N 1
ATOM 873 C CA . GLN A 1 109 ? -2.738 -9.402 12.184 1.00 91.00 109 GLN A CA 1
ATOM 874 C C . GLN A 1 109 ? -3.917 -8.448 11.937 1.00 91.00 109 GLN A C 1
ATOM 876 O O . GLN A 1 109 ? -5.057 -8.891 11.826 1.00 91.00 109 GLN A O 1
ATOM 881 N N . ILE A 1 110 ? -3.658 -7.142 11.835 1.00 94.25 110 ILE A N 1
ATOM 882 C CA . ILE A 1 110 ? -4.699 -6.131 11.587 1.00 94.25 110 ILE A CA 1
ATOM 883 C C . ILE A 1 110 ? -5.116 -6.123 10.108 1.00 94.25 110 ILE A C 1
ATOM 885 O O . ILE A 1 110 ? -6.295 -5.948 9.782 1.00 94.25 110 ILE A O 1
ATOM 889 N N . GLY A 1 111 ? -4.150 -6.323 9.209 1.00 92.38 111 GLY A N 1
ATOM 890 C CA . GLY A 1 111 ? -4.359 -6.308 7.766 1.00 92.38 111 GLY A CA 1
ATOM 891 C C . GLY A 1 111 ? -4.333 -4.900 7.157 1.00 92.38 111 GLY A C 1
ATOM 892 O O . GLY A 1 111 ? -4.747 -3.910 7.765 1.00 92.38 111 GLY A O 1
ATOM 893 N N . TYR A 1 112 ? -3.882 -4.805 5.901 1.00 92.50 112 TYR A N 1
ATOM 894 C CA . TYR A 1 112 ? -3.683 -3.522 5.212 1.00 92.50 112 TYR A CA 1
ATOM 895 C C . TYR A 1 112 ? -4.952 -2.666 5.110 1.00 92.50 112 TYR A C 1
ATOM 897 O O . TYR A 1 112 ? -4.863 -1.444 5.176 1.00 92.50 112 TYR A O 1
ATOM 905 N N . SER A 1 113 ? -6.132 -3.278 4.959 1.00 92.06 113 SER A N 1
ATOM 906 C CA . SER A 1 113 ? -7.391 -2.542 4.787 1.00 92.06 113 SER A CA 1
ATOM 907 C C . SER A 1 113 ? -7.758 -1.738 6.032 1.00 92.06 113 SER A C 1
ATOM 909 O O . SER A 1 113 ? -8.121 -0.569 5.916 1.00 92.06 113 SER A O 1
ATOM 911 N N . LYS A 1 114 ? -7.642 -2.345 7.222 1.00 95.12 114 LYS A N 1
ATOM 912 C CA . LYS A 1 114 ? -7.916 -1.663 8.492 1.00 95.12 114 LYS A CA 1
ATOM 913 C C . LYS A 1 114 ? -6.806 -0.679 8.848 1.00 95.12 114 LYS A C 1
ATOM 915 O O . LYS A 1 114 ? -7.115 0.437 9.246 1.00 95.12 114 LYS A O 1
ATOM 920 N N . LEU A 1 115 ? -5.539 -1.046 8.630 1.00 95.62 115 LEU A N 1
ATOM 921 C CA . LEU A 1 115 ? -4.413 -0.126 8.830 1.00 95.62 115 LEU A CA 1
ATOM 922 C C . LEU A 1 115 ? -4.554 1.134 7.975 1.00 95.62 115 LEU A C 1
ATOM 924 O O . LEU A 1 115 ? -4.375 2.238 8.472 1.00 95.62 115 LEU A O 1
ATOM 928 N N . ASN A 1 116 ? -4.935 0.987 6.706 1.00 94.62 116 ASN A N 1
ATOM 929 C CA . ASN A 1 116 ? -5.181 2.129 5.833 1.00 94.62 116 ASN A CA 1
ATOM 930 C C . ASN A 1 116 ? -6.336 3.003 6.326 1.00 94.62 116 ASN A C 1
ATOM 932 O O . ASN A 1 116 ? -6.288 4.218 6.168 1.00 94.62 116 ASN A O 1
ATOM 936 N N . LEU A 1 117 ? -7.367 2.390 6.907 1.00 94.31 117 LEU A N 1
ATOM 937 C CA . LEU A 1 117 ? -8.535 3.101 7.410 1.00 94.31 117 LEU A CA 1
ATOM 938 C C . LEU A 1 117 ? -8.192 3.997 8.611 1.00 94.31 117 LEU A C 1
ATOM 940 O O . LEU A 1 117 ? -8.707 5.105 8.701 1.00 94.31 117 LEU A O 1
ATOM 944 N N . ILE A 1 118 ? -7.292 3.554 9.493 1.00 95.00 118 ILE A N 1
ATOM 945 C CA . ILE A 1 118 ? -6.878 4.327 10.674 1.00 95.00 118 ILE A CA 1
ATOM 946 C C . ILE A 1 118 ? -5.780 5.366 10.392 1.00 95.00 118 ILE A C 1
ATOM 948 O O . ILE A 1 118 ? -5.473 6.168 11.269 1.00 95.00 118 ILE A O 1
ATOM 952 N N . LEU A 1 119 ? -5.206 5.410 9.181 1.00 93.06 119 LEU A N 1
ATOM 953 C CA . LEU A 1 119 ? -4.189 6.412 8.827 1.00 93.06 119 LEU A CA 1
ATOM 954 C C . LEU A 1 119 ? -4.701 7.849 8.960 1.00 93.06 119 LEU A C 1
ATOM 956 O O . LEU A 1 119 ? -3.978 8.700 9.472 1.00 93.06 119 LEU A O 1
ATOM 960 N N . GLY A 1 120 ? -5.912 8.120 8.465 1.00 89.69 120 GLY A N 1
ATOM 961 C CA . GLY A 1 120 ? -6.536 9.446 8.525 1.00 89.69 120 GLY A CA 1
ATOM 962 C C . GLY A 1 120 ? -6.690 9.937 9.968 1.00 89.69 120 GLY A C 1
ATOM 963 O O . GLY A 1 120 ? -6.111 10.969 10.312 1.00 89.69 120 GLY A O 1
ATOM 964 N N . PRO A 1 121 ? -7.367 9.165 10.840 1.00 91.56 121 PRO A N 1
ATOM 965 C CA . PRO A 1 121 ? -7.485 9.484 12.260 1.00 91.56 121 PRO A CA 1
ATOM 966 C C . PRO A 1 121 ? -6.145 9.727 12.962 1.00 91.56 121 PRO A C 1
ATOM 968 O O . PRO A 1 121 ? -5.986 10.764 13.592 1.00 91.56 121 PRO A O 1
ATOM 971 N N . ILE A 1 122 ? -5.140 8.859 12.783 1.00 92.81 122 ILE A N 1
ATOM 972 C CA . ILE A 1 122 ? -3.828 9.040 13.437 1.00 92.81 122 ILE A CA 1
ATOM 973 C C . ILE A 1 122 ? -3.136 10.322 12.958 1.00 92.81 122 ILE A C 1
ATOM 975 O O . ILE A 1 122 ? -2.558 11.062 13.749 1.00 92.81 122 ILE A O 1
ATOM 979 N N . LYS A 1 123 ? -3.187 10.619 11.655 1.00 89.81 123 LYS A N 1
ATOM 980 C CA . LYS A 1 123 ? -2.592 11.851 11.111 1.00 89.81 123 LYS A CA 1
ATOM 981 C C . LYS A 1 123 ? -3.281 13.111 11.625 1.00 89.81 123 LYS A C 1
ATOM 983 O O . LYS A 1 123 ? -2.624 14.139 11.755 1.00 89.81 123 LYS A O 1
ATOM 988 N N . LYS A 1 124 ? -4.587 13.033 11.869 1.00 87.06 124 LYS A N 1
ATOM 989 C CA . LYS A 1 124 ? -5.402 14.142 12.361 1.00 87.06 124 LYS A CA 1
ATOM 990 C C . LYS A 1 124 ? -5.210 14.365 13.861 1.00 87.06 124 LYS A C 1
ATOM 992 O O . LYS A 1 124 ? -4.995 15.498 14.276 1.00 87.06 124 LYS A O 1
ATOM 997 N N . ASP A 1 125 ? -5.293 13.297 14.645 1.00 88.12 125 ASP A N 1
ATOM 998 C CA . ASP A 1 125 ? -5.290 13.347 16.109 1.00 88.12 125 ASP A CA 1
ATOM 999 C C . ASP A 1 125 ? -3.859 13.346 16.686 1.00 88.12 125 ASP A C 1
ATOM 1001 O O . ASP A 1 125 ? -3.661 13.609 17.870 1.00 88.12 125 ASP A O 1
ATOM 1005 N N . GLY A 1 126 ? -2.853 13.088 15.846 1.00 90.12 126 GLY A N 1
ATOM 1006 C CA . GLY A 1 126 ? -1.441 13.047 16.213 1.00 90.12 126 GLY A CA 1
ATOM 1007 C C . GLY A 1 126 ? -0.943 11.629 16.487 1.00 90.12 126 GLY A C 1
ATOM 1008 O O . GLY A 1 126 ? -1.720 10.706 16.738 1.00 90.12 126 GLY A O 1
ATOM 1009 N N . ILE A 1 127 ? 0.381 11.448 16.442 1.00 92.62 127 ILE A N 1
ATOM 1010 C CA . ILE A 1 127 ? 1.010 10.126 16.590 1.00 92.62 127 ILE A CA 1
ATOM 1011 C C . ILE A 1 127 ? 0.711 9.477 17.948 1.00 92.62 127 ILE A C 1
ATOM 1013 O O . ILE A 1 127 ? 0.594 8.260 18.022 1.00 92.62 127 ILE A O 1
ATOM 1017 N N . ASP A 1 128 ? 0.478 10.284 18.985 1.00 92.44 128 ASP A N 1
ATOM 1018 C CA . ASP A 1 128 ? 0.128 9.821 20.333 1.00 92.44 128 ASP A CA 1
ATOM 1019 C C . ASP A 1 128 ? -1.224 9.081 20.372 1.00 92.44 128 ASP A C 1
ATOM 1021 O O . ASP A 1 128 ? -1.482 8.283 21.269 1.00 92.44 128 ASP A O 1
ATOM 1025 N N . SER A 1 129 ? -2.089 9.294 19.372 1.00 93.31 129 SER A N 1
ATOM 1026 C CA . SER A 1 129 ? -3.353 8.561 19.218 1.00 93.31 129 SER A CA 1
ATOM 1027 C C . SER A 1 129 ? -3.192 7.181 18.562 1.00 93.31 129 SER A C 1
ATOM 1029 O O . SER A 1 129 ? -4.159 6.417 18.486 1.00 93.31 129 SER A O 1
ATOM 1031 N N . ALA A 1 130 ? -1.997 6.841 18.063 1.00 94.44 130 ALA A N 1
ATOM 1032 C CA . ALA A 1 130 ? -1.783 5.636 17.268 1.00 94.44 130 ALA A CA 1
ATOM 1033 C C . ALA A 1 130 ? -2.096 4.351 18.034 1.00 94.44 130 ALA A C 1
ATOM 1035 O O . ALA A 1 130 ? -2.717 3.456 17.464 1.00 94.44 130 ALA A O 1
ATOM 1036 N N . ASP A 1 131 ? -1.739 4.277 19.315 1.00 94.44 131 ASP A N 1
ATOM 1037 C CA . ASP A 1 131 ? -1.980 3.094 20.147 1.00 94.44 131 ASP A CA 1
ATOM 1038 C C . ASP A 1 131 ? -3.477 2.797 20.282 1.00 94.44 131 ASP A C 1
ATOM 1040 O O . ASP A 1 131 ? -3.917 1.660 20.090 1.00 94.44 131 ASP A O 1
ATOM 1044 N N . LEU A 1 132 ? -4.283 3.840 20.509 1.00 95.19 132 LEU A N 1
ATOM 1045 C CA . LEU A 1 132 ? -5.740 3.736 20.572 1.00 95.19 132 LEU A CA 1
ATOM 1046 C C . LEU A 1 132 ? -6.311 3.202 19.254 1.00 95.19 132 LEU A C 1
ATOM 1048 O O . LEU A 1 132 ? -7.143 2.292 19.247 1.00 95.19 132 LEU A O 1
ATOM 1052 N N . TRP A 1 133 ? -5.881 3.774 18.131 1.00 95.81 133 TRP A N 1
ATOM 1053 C CA . TRP A 1 133 ? -6.391 3.400 16.816 1.00 95.81 133 TRP A CA 1
ATOM 1054 C C . TRP A 1 133 ? -5.928 2.008 16.371 1.00 95.81 133 TRP A C 1
ATOM 1056 O O . TRP A 1 133 ? -6.701 1.285 15.739 1.00 95.81 133 TRP A O 1
ATOM 1066 N N . ILE A 1 134 ? -4.713 1.597 16.740 1.00 95.94 134 ILE A N 1
ATOM 1067 C CA . ILE A 1 134 ? -4.200 0.243 16.508 1.00 95.94 134 ILE A CA 1
ATOM 1068 C C . ILE A 1 134 ? -4.987 -0.785 17.323 1.00 95.94 134 ILE A C 1
ATOM 1070 O O . ILE A 1 134 ? -5.404 -1.801 16.761 1.00 95.94 134 ILE A O 1
ATOM 1074 N N . GLU A 1 135 ? -5.267 -0.516 18.601 1.00 95.62 135 GLU A N 1
ATOM 1075 C CA . GLU A 1 135 ? -6.114 -1.390 19.421 1.00 95.62 135 GLU A CA 1
ATOM 1076 C C . GLU A 1 135 ? -7.518 -1.524 18.818 1.00 95.62 135 GLU A C 1
ATOM 1078 O O . GLU A 1 135 ? -8.006 -2.633 18.589 1.00 95.62 135 GLU A O 1
ATOM 1083 N N . LYS A 1 136 ? -8.152 -0.399 18.463 1.00 95.75 136 LYS A N 1
ATOM 1084 C CA . LYS A 1 136 ? -9.467 -0.411 17.806 1.00 95.75 136 LYS A CA 1
ATOM 1085 C C . LYS A 1 136 ? -9.445 -1.238 16.521 1.00 95.75 136 LYS A C 1
ATOM 1087 O O . LYS A 1 136 ? -10.362 -2.021 16.285 1.00 95.75 136 LYS A O 1
ATOM 1092 N N . ALA A 1 137 ? -8.402 -1.113 15.702 1.00 96.50 137 ALA A N 1
ATOM 1093 C CA . ALA A 1 137 ? -8.282 -1.873 14.462 1.00 96.50 137 ALA A CA 1
ATOM 1094 C C . ALA A 1 137 ? -8.077 -3.381 14.682 1.00 96.50 137 ALA A C 1
ATOM 1096 O O . ALA A 1 137 ? -8.540 -4.193 13.871 1.00 96.50 137 ALA A O 1
ATOM 1097 N N . ARG A 1 138 ? -7.418 -3.764 15.779 1.00 95.38 138 ARG A N 1
ATOM 1098 C CA . ARG A 1 138 ? -7.251 -5.162 16.182 1.00 95.38 138 ARG A CA 1
ATOM 1099 C C . ARG A 1 138 ? -8.578 -5.792 16.606 1.00 95.38 138 ARG A C 1
ATOM 1101 O O . ARG A 1 138 ? -8.874 -6.901 16.169 1.00 95.38 138 ARG A O 1
ATOM 1108 N N . VAL A 1 139 ? -9.374 -5.089 17.409 1.00 95.62 139 VAL A N 1
ATOM 1109 C CA . VAL A 1 139 ? -10.573 -5.661 18.049 1.00 95.62 139 VAL A CA 1
ATOM 1110 C C . VAL A 1 139 ? -11.833 -5.528 17.190 1.00 95.62 139 VAL A C 1
ATOM 1112 O O . VAL A 1 139 ? -12.612 -6.473 17.086 1.00 95.62 139 VAL A O 1
ATOM 1115 N N . LEU A 1 140 ? -12.052 -4.373 16.559 1.00 94.62 140 LEU A N 1
ATOM 1116 C CA . LEU A 1 140 ? -13.297 -4.091 15.838 1.00 94.62 140 LEU A CA 1
ATOM 1117 C C . LEU A 1 140 ? -13.331 -4.770 14.471 1.00 94.62 140 LEU A C 1
ATOM 1119 O O . LEU A 1 140 ? -12.303 -4.903 13.803 1.00 94.62 140 LEU A O 1
ATOM 1123 N N . SER A 1 141 ? -14.522 -5.137 13.990 1.00 95.25 141 SER A N 1
ATOM 1124 C CA . SER A 1 141 ? -14.693 -5.527 12.586 1.00 95.25 141 SER A CA 1
ATOM 1125 C C . SER A 1 141 ? -14.366 -4.347 11.656 1.00 95.25 141 SER A C 1
ATOM 1127 O O . SER A 1 141 ? -14.313 -3.193 12.080 1.00 95.25 141 SER A O 1
ATOM 1129 N N . PHE A 1 142 ? -14.138 -4.604 10.363 1.00 92.75 142 PHE A N 1
ATOM 1130 C CA . PHE A 1 142 ? -13.872 -3.515 9.412 1.00 92.75 142 PHE A CA 1
ATOM 1131 C C . PHE A 1 142 ? -15.023 -2.492 9.365 1.00 92.75 142 PHE A C 1
ATOM 1133 O O . PHE A 1 142 ? -14.775 -1.289 9.292 1.00 92.75 142 PHE A O 1
ATOM 1140 N N . ASN A 1 143 ? -16.273 -2.962 9.433 1.00 93.06 143 ASN A N 1
ATOM 1141 C CA . ASN A 1 143 ? -17.448 -2.094 9.392 1.00 93.06 143 ASN A CA 1
ATOM 1142 C C . ASN A 1 143 ? -17.613 -1.299 10.690 1.00 93.06 143 ASN A C 1
ATOM 1144 O O . ASN A 1 143 ? -17.870 -0.100 10.621 1.00 93.06 143 ASN A O 1
ATOM 1148 N N . ASP A 1 144 ? -17.388 -1.925 11.847 1.00 94.00 144 ASP A N 1
ATOM 1149 C CA . ASP A 1 144 ? -17.484 -1.237 13.140 1.00 94.00 144 ASP A CA 1
ATOM 1150 C C . ASP A 1 144 ? -16.376 -0.196 13.294 1.00 94.00 144 ASP A C 1
ATOM 1152 O O . ASP A 1 144 ? -16.643 0.925 13.706 1.00 94.00 144 ASP A O 1
ATOM 1156 N N . LEU A 1 145 ? -15.149 -0.509 12.861 1.00 94.75 145 LEU A N 1
ATOM 1157 C CA . LEU A 1 145 ? -14.045 0.452 12.829 1.00 94.75 145 LEU A CA 1
ATOM 1158 C C . LEU A 1 145 ? -14.370 1.654 11.931 1.00 94.75 145 LEU A C 1
ATOM 1160 O O . LEU A 1 145 ? -14.078 2.797 12.275 1.00 94.75 145 LEU A O 1
ATOM 1164 N N . LYS A 1 146 ? -15.006 1.407 10.781 1.00 92.88 146 LYS A N 1
ATOM 1165 C CA . LYS A 1 146 ? -15.452 2.467 9.871 1.00 92.88 146 LYS A CA 1
ATOM 1166 C C . LYS A 1 146 ? -16.535 3.343 10.503 1.00 92.88 146 LYS A C 1
ATOM 1168 O O . LYS A 1 146 ? -16.509 4.555 10.297 1.00 92.88 146 LYS A O 1
ATOM 1173 N N . LEU A 1 147 ? -17.475 2.755 11.243 1.00 90.06 147 LEU A N 1
ATOM 1174 C CA . LEU A 1 147 ? -18.495 3.496 11.990 1.00 90.06 147 LEU A CA 1
ATOM 1175 C C . LEU A 1 147 ? -17.873 4.308 13.127 1.00 90.06 147 LEU A C 1
ATOM 1177 O O . LEU A 1 147 ? -18.190 5.481 13.272 1.00 90.06 147 LEU A O 1
ATOM 1181 N N . GLU A 1 148 ? -16.941 3.721 13.871 1.00 88.88 148 GLU A N 1
ATOM 1182 C CA . GLU A 1 148 ? -16.227 4.376 14.966 1.00 88.88 148 GLU A CA 1
ATOM 1183 C C . GLU A 1 148 ? -15.473 5.621 14.484 1.00 88.88 148 GLU A C 1
ATOM 1185 O O . GLU A 1 148 ? -15.581 6.689 15.080 1.00 88.88 148 GLU A O 1
ATOM 1190 N N . ILE A 1 149 ? -14.774 5.520 13.350 1.00 89.06 149 ILE A N 1
ATOM 1191 C CA . ILE A 1 149 ? -14.084 6.659 12.731 1.00 89.06 149 ILE A CA 1
ATOM 1192 C C . ILE A 1 149 ? -15.085 7.745 12.329 1.00 89.06 149 ILE A C 1
ATOM 1194 O O . ILE A 1 149 ? -14.895 8.911 12.675 1.00 89.06 149 ILE A O 1
ATOM 1198 N N . LYS A 1 150 ? -16.202 7.366 11.692 1.00 82.06 150 LYS A N 1
ATOM 1199 C CA . LYS A 1 150 ? -17.277 8.312 11.350 1.00 82.06 150 LYS A CA 1
ATOM 1200 C C . LYS A 1 150 ? -17.847 9.014 12.590 1.00 82.06 150 LYS A C 1
ATOM 1202 O O . LYS A 1 150 ? -18.068 10.220 12.549 1.00 82.06 150 LYS A O 1
ATOM 1207 N N . ASN A 1 151 ? -18.039 8.282 13.686 1.00 72.81 151 ASN A N 1
ATOM 1208 C CA . ASN A 1 151 ? -18.622 8.787 14.931 1.00 72.81 151 ASN A CA 1
ATOM 1209 C C . ASN A 1 151 ? -17.638 9.617 15.772 1.00 72.81 151 ASN A C 1
ATOM 1211 O O . ASN A 1 151 ? -18.068 10.534 16.463 1.00 72.81 151 ASN A O 1
ATOM 1215 N N . SER A 1 152 ? -16.325 9.377 15.659 1.00 61.25 152 SER A N 1
ATOM 1216 C CA . SER A 1 152 ? -15.266 10.225 16.246 1.00 61.25 152 SER A CA 1
ATOM 1217 C C . SER A 1 152 ? -15.140 11.610 15.591 1.00 61.25 152 SER A C 1
ATOM 1219 O O . SER A 1 152 ? -14.242 12.394 15.899 1.00 61.25 152 SER A O 1
ATOM 1221 N N . GLY A 1 153 ? -16.076 11.936 14.702 1.00 53.59 153 GLY A N 1
ATOM 1222 C CA . GLY A 1 153 ? -16.307 13.288 14.243 1.00 53.59 153 GLY A CA 1
ATOM 1223 C C . GLY A 1 153 ? -15.563 13.668 12.980 1.00 53.59 153 GLY A C 1
ATOM 1224 O O . GLY A 1 153 ? -15.513 14.867 12.745 1.00 53.59 153 GLY A O 1
ATOM 1225 N N . LYS A 1 154 ? -15.017 12.725 12.184 1.00 49.97 154 LYS A N 1
ATOM 1226 C CA . LYS A 1 154 ? -14.757 12.961 10.750 1.00 49.97 154 LYS A CA 1
ATOM 1227 C C . LYS A 1 154 ? -14.898 11.715 9.860 1.00 49.97 154 LYS A C 1
ATOM 1229 O O . LYS A 1 154 ? -14.389 10.640 10.151 1.00 49.97 154 LYS A O 1
ATOM 1234 N N . THR A 1 155 ? -15.612 11.875 8.757 1.00 49.41 155 THR A N 1
ATOM 1235 C CA . THR A 1 155 ? -15.945 10.864 7.747 1.00 49.41 155 THR A CA 1
ATOM 1236 C C . THR A 1 155 ? -14.772 10.546 6.810 1.00 49.41 155 THR A C 1
ATOM 1238 O O . THR A 1 155 ? -13.914 11.382 6.559 1.00 49.41 155 THR A O 1
ATOM 1241 N N . LEU A 1 156 ? -14.780 9.359 6.185 1.00 44.66 156 LEU A N 1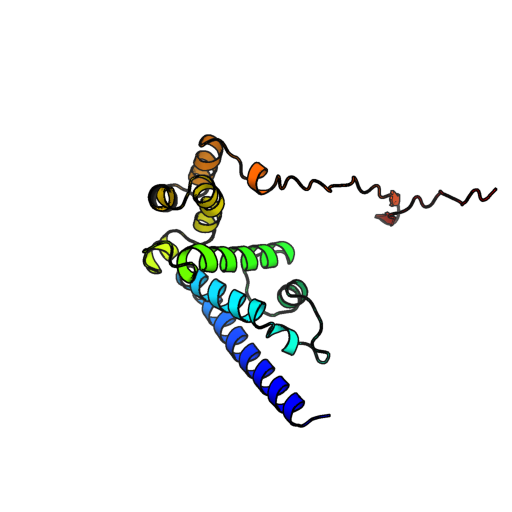
ATOM 1242 C CA . LEU A 1 156 ? -13.992 9.093 4.965 1.00 44.66 156 LEU A CA 1
ATOM 1243 C C . LEU A 1 156 ? -14.249 10.163 3.886 1.00 44.66 156 LEU A C 1
ATOM 1245 O O . LEU A 1 156 ? -13.349 10.469 3.114 1.00 44.66 156 LEU A O 1
ATOM 1249 N N . GLU A 1 157 ? -15.452 10.750 3.846 1.00 44.34 157 GLU A N 1
ATOM 1250 C CA . GLU A 1 157 ? -15.771 11.881 2.972 1.00 44.34 157 GLU A CA 1
ATOM 1251 C C . GLU A 1 157 ? -14.931 13.140 3.272 1.00 44.34 157 GLU A C 1
ATOM 1253 O O . GLU A 1 157 ? -14.763 13.953 2.374 1.00 44.34 157 GLU A O 1
ATOM 1258 N N . GLU A 1 158 ? -14.329 13.298 4.456 1.00 46.56 158 GLU A N 1
ATOM 1259 C CA . GLU A 1 158 ? -13.446 14.432 4.777 1.00 46.56 158 GLU A CA 1
ATOM 1260 C C . GLU A 1 158 ? -11.989 14.237 4.348 1.00 46.56 158 GLU A C 1
ATOM 1262 O O . GLU A 1 158 ? -11.350 15.211 3.963 1.00 46.56 158 GLU A O 1
ATOM 1267 N N . ASP A 1 159 ? -11.486 12.999 4.305 1.00 44.31 159 ASP A N 1
ATOM 1268 C CA . ASP A 1 159 ? -10.204 12.688 3.647 1.00 44.31 159 ASP A CA 1
ATOM 1269 C C . ASP A 1 159 ? -10.325 12.764 2.109 1.00 44.31 159 ASP A C 1
ATOM 1271 O O . ASP A 1 159 ? -9.337 13.005 1.410 1.00 44.31 159 ASP A O 1
ATOM 1275 N N . PHE A 1 160 ? -11.539 12.583 1.566 1.00 47.91 160 PHE A N 1
ATOM 1276 C CA . PHE A 1 160 ? -11.842 12.771 0.140 1.00 47.91 160 PHE A CA 1
ATOM 1277 C C . PHE A 1 160 ? -12.308 14.192 -0.215 1.00 47.91 160 PHE A C 1
ATOM 1279 O O . PHE A 1 160 ? -12.129 14.603 -1.363 1.00 47.91 160 PHE A O 1
ATOM 1286 N N . ASN A 1 161 ? -12.794 14.978 0.751 1.00 43.00 161 ASN A N 1
ATOM 1287 C CA . ASN A 1 161 ? -12.854 16.438 0.679 1.00 43.00 161 ASN A CA 1
ATOM 1288 C C . ASN A 1 161 ? -11.443 16.996 0.894 1.00 43.00 161 ASN A C 1
ATOM 1290 O O . ASN A 1 161 ? -11.173 17.786 1.797 1.00 43.00 161 ASN A O 1
ATOM 1294 N N . CYS A 1 162 ? -10.536 16.660 -0.024 1.00 43.47 162 CYS A N 1
ATOM 1295 C CA . CYS A 1 162 ? -9.590 17.676 -0.432 1.00 43.47 162 CYS A CA 1
ATOM 1296 C C . CYS A 1 162 ? -10.444 18.906 -0.759 1.00 43.47 162 CYS A C 1
ATOM 1298 O O . CYS A 1 162 ? -11.279 18.854 -1.669 1.00 43.47 162 CYS A O 1
ATOM 1300 N N . GLU A 1 163 ? -10.271 19.993 -0.002 1.00 45.84 163 GLU A N 1
ATOM 1301 C CA . GLU A 1 163 ? -10.527 21.333 -0.512 1.00 45.84 163 GLU A CA 1
ATOM 1302 C C . GLU A 1 163 ? -9.630 21.489 -1.741 1.00 45.84 163 GLU A C 1
ATOM 1304 O O . GLU A 1 163 ? -8.559 22.095 -1.712 1.00 45.84 163 GLU A O 1
ATOM 1309 N N . HIS A 1 164 ? -10.034 20.883 -2.849 1.00 48.25 164 HIS A N 1
ATOM 1310 C CA . HIS A 1 164 ? -9.556 21.215 -4.158 1.00 48.25 164 HIS A CA 1
ATOM 1311 C C . HIS A 1 164 ? -10.048 22.650 -4.354 1.00 48.25 164 HIS A C 1
ATOM 1313 O O . HIS A 1 164 ? -11.087 22.896 -4.960 1.00 48.25 164 HIS A O 1
ATOM 1319 N N . LYS A 1 165 ? -9.294 23.625 -3.835 1.00 45.00 165 LYS A N 1
ATOM 1320 C CA . LYS A 1 165 ? -9.538 25.064 -4.015 1.00 45.00 165 LYS A CA 1
ATOM 1321 C C . LYS A 1 165 ? -9.595 25.458 -5.503 1.00 45.00 165 LYS A C 1
ATOM 1323 O O . LYS A 1 165 ? -9.923 26.589 -5.825 1.00 45.00 165 LYS A O 1
ATOM 1328 N N . ASN A 1 166 ? -9.327 24.496 -6.393 1.00 49.22 166 ASN A N 1
ATOM 1329 C CA . ASN A 1 166 ? -9.349 24.573 -7.841 1.00 49.22 166 ASN A CA 1
ATOM 1330 C C . ASN A 1 166 ? -10.238 23.494 -8.514 1.00 49.22 166 ASN A C 1
ATOM 1332 O O . ASN A 1 166 ? -9.918 23.091 -9.633 1.00 49.22 166 ASN A O 1
ATOM 1336 N N . VAL A 1 167 ? -11.329 22.993 -7.906 1.00 47.88 167 VAL A N 1
ATOM 1337 C CA . VAL A 1 167 ? -12.340 22.272 -8.718 1.00 47.88 167 VAL A CA 1
ATOM 1338 C C . VAL A 1 167 ? -13.073 23.299 -9.563 1.00 47.88 167 VAL A C 1
ATOM 1340 O O . VAL A 1 167 ? -13.889 24.067 -9.059 1.00 47.88 167 VAL A O 1
ATOM 1343 N N . LYS A 1 168 ? -12.798 23.312 -10.864 1.00 53.34 168 LYS A N 1
ATOM 1344 C CA . LYS A 1 168 ? -13.680 23.974 -11.821 1.00 53.34 168 LYS A CA 1
ATOM 1345 C C 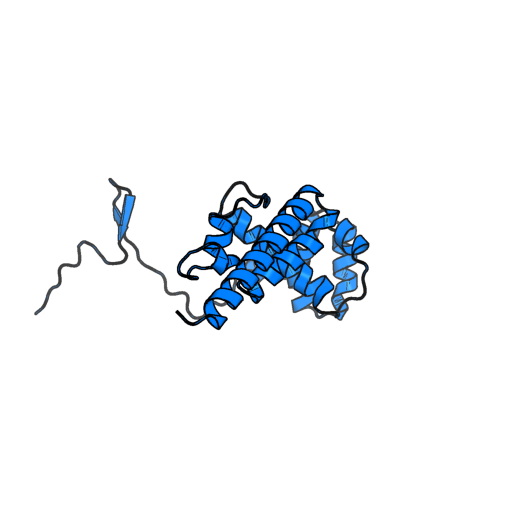. LYS A 1 168 ? -14.701 22.942 -12.302 1.00 53.34 168 LYS A C 1
ATOM 1347 O O . LYS A 1 168 ? -14.289 21.834 -12.649 1.00 53.34 168 LYS A O 1
ATOM 1352 N N . PRO A 1 169 ? -16.006 23.259 -12.331 1.00 50.91 169 PRO A N 1
ATOM 1353 C CA . PRO A 1 169 ? -16.972 22.396 -12.993 1.00 50.91 169 PRO A CA 1
ATOM 1354 C C . PRO A 1 169 ? -16.564 22.261 -14.465 1.00 50.91 169 PRO A C 1
ATOM 1356 O O . PRO A 1 169 ? -16.525 23.250 -15.196 1.00 50.91 169 PRO A O 1
ATOM 1359 N N . VAL A 1 170 ? -16.218 21.046 -14.891 1.00 55.56 170 VAL A N 1
ATOM 1360 C CA . VAL A 1 170 ? -15.958 20.750 -16.302 1.00 55.56 170 VAL A CA 1
ATOM 1361 C C . VAL A 1 170 ? -17.310 20.506 -16.954 1.00 55.56 170 VAL A C 1
ATOM 1363 O O . VAL A 1 170 ? -17.957 19.494 -16.686 1.00 55.56 170 VAL A O 1
ATOM 1366 N N . LYS A 1 171 ? -17.758 21.450 -17.784 1.00 68.69 171 LYS A N 1
ATOM 1367 C CA . LYS A 1 171 ? -18.884 21.211 -18.686 1.00 68.69 171 LYS A CA 1
ATOM 1368 C C . LYS A 1 171 ? -18.389 20.310 -19.814 1.00 68.69 171 LYS A C 1
ATOM 1370 O O . LYS A 1 171 ? -17.346 20.579 -20.399 1.00 68.69 171 LYS A O 1
ATOM 1375 N N . PHE A 1 172 ? -19.117 19.239 -20.088 1.00 80.25 172 PHE A N 1
ATOM 1376 C CA . PHE A 1 172 ? -18.899 18.402 -21.258 1.00 80.25 172 PHE A CA 1
ATOM 1377 C C . PHE A 1 172 ? -20.249 18.083 -21.889 1.00 80.25 172 PHE A C 1
ATOM 1379 O O . PHE A 1 172 ? -21.264 18.002 -21.196 1.00 80.25 172 PHE A O 1
ATOM 1386 N N . TRP A 1 173 ? -20.245 17.894 -23.198 1.00 78.56 173 TRP A N 1
ATOM 1387 C CA . TRP A 1 173 ? -21.401 17.478 -23.975 1.00 78.56 173 TRP A CA 1
ATOM 1388 C C . TRP A 1 173 ? -21.229 16.011 -24.326 1.00 78.56 173 TRP A C 1
ATOM 1390 O O . TRP A 1 173 ? -20.125 15.578 -24.647 1.00 78.56 173 TRP A O 1
ATOM 1400 N N . LYS A 1 174 ? -22.297 15.225 -24.244 1.00 79.81 174 LYS A N 1
ATOM 1401 C CA . LYS A 1 174 ? -22.271 13.814 -24.624 1.00 79.81 174 LYS A CA 1
ATOM 1402 C C . LYS A 1 174 ? -23.294 13.598 -25.726 1.00 79.81 174 LYS A C 1
ATOM 1404 O O . LYS A 1 174 ? -24.462 13.909 -25.526 1.00 79.81 174 LYS A O 1
ATOM 1409 N N . CYS A 1 175 ? -22.860 13.071 -26.867 1.00 75.06 175 CYS A N 1
ATOM 1410 C CA . CYS A 1 175 ? -23.785 12.661 -27.919 1.00 75.06 175 CYS A CA 1
ATOM 1411 C C . CYS A 1 175 ? -24.625 11.481 -27.412 1.00 75.06 175 CYS A C 1
ATOM 1413 O O . CYS A 1 175 ? -24.064 10.487 -26.943 1.00 75.06 175 CYS A O 1
ATOM 1415 N N . GLU A 1 176 ? -25.951 11.590 -27.486 1.00 75.88 176 GLU A N 1
ATOM 1416 C CA . GLU A 1 176 ? -26.857 10.524 -27.041 1.00 75.88 176 GLU A CA 1
ATOM 1417 C C . GLU A 1 176 ? -26.762 9.275 -27.929 1.00 75.88 176 GLU A C 1
ATOM 1419 O O . GLU A 1 176 ? -26.869 8.163 -27.416 1.00 75.88 176 GLU A O 1
ATOM 1424 N N . ASP A 1 177 ? -26.453 9.442 -29.218 1.00 76.75 177 ASP A N 1
ATOM 1425 C CA . ASP A 1 177 ? -26.438 8.345 -30.190 1.00 76.75 177 ASP A CA 1
ATOM 1426 C C . ASP A 1 177 ? -25.144 7.520 -30.160 1.00 76.75 177 ASP A C 1
ATOM 1428 O O . ASP A 1 177 ? -25.179 6.290 -30.139 1.00 76.75 177 ASP A O 1
ATOM 1432 N N . CYS A 1 178 ? -23.977 8.176 -30.155 1.00 84.44 178 CYS A N 1
ATOM 1433 C CA . CYS A 1 178 ? -22.680 7.486 -30.201 1.00 84.44 178 CYS A CA 1
ATOM 1434 C C . CYS A 1 178 ? -21.932 7.478 -28.860 1.00 84.44 178 CYS A C 1
ATOM 1436 O O . CYS A 1 178 ? -20.896 6.825 -28.728 1.00 84.44 178 CYS A O 1
ATOM 1438 N N . GLY A 1 179 ? -22.423 8.210 -27.854 1.00 79.31 179 GLY A N 1
ATOM 1439 C CA . GLY A 1 179 ? -21.815 8.290 -26.525 1.00 79.31 179 GLY A CA 1
ATOM 1440 C C . GLY A 1 179 ? -20.514 9.096 -26.449 1.00 79.31 179 GLY A C 1
ATOM 1441 O O . GLY A 1 179 ? -19.917 9.156 -25.371 1.00 79.31 179 GLY A O 1
ATOM 1442 N N . GLN A 1 180 ? -20.076 9.710 -27.552 1.00 81.69 180 GLN A N 1
ATOM 1443 C CA . GLN A 1 180 ? -18.857 10.515 -27.620 1.00 81.69 180 GLN A CA 1
ATOM 1444 C C . GLN A 1 180 ? -18.969 11.768 -26.742 1.00 81.69 180 GLN A C 1
ATOM 1446 O O . GLN A 1 180 ? -20.026 12.398 -26.681 1.00 81.69 180 GLN A O 1
ATOM 1451 N N . ILE A 1 181 ? -17.876 12.110 -26.054 1.00 81.94 181 ILE A N 1
ATOM 1452 C CA . ILE A 1 181 ? -17.796 13.232 -25.112 1.00 81.94 181 ILE A CA 1
ATOM 1453 C C . ILE A 1 181 ? -16.997 14.375 -25.746 1.00 81.94 181 ILE A C 1
ATOM 1455 O O . ILE A 1 181 ? -15.894 14.156 -26.245 1.00 81.94 181 ILE A O 1
ATOM 1459 N N . PHE A 1 182 ? -17.538 15.588 -25.676 1.00 78.69 182 PHE A N 1
ATOM 1460 C CA . PHE A 1 182 ? -16.934 16.828 -26.152 1.00 78.69 182 PHE A CA 1
ATOM 1461 C C . PHE A 1 182 ? -16.691 17.762 -24.966 1.00 78.69 182 PHE A C 1
ATOM 1463 O O . PHE A 1 182 ? -17.565 17.941 -24.118 1.00 78.69 182 PHE A O 1
ATOM 1470 N N . HIS A 1 183 ? -15.499 18.348 -24.891 1.00 79.75 183 HIS A N 1
ATOM 1471 C CA . HIS A 1 183 ? -15.135 19.301 -23.834 1.00 79.75 183 HIS A CA 1
ATOM 1472 C C . HIS A 1 183 ? -15.448 20.760 -24.199 1.00 79.75 183 HIS A C 1
ATOM 1474 O O . HIS A 1 183 ? -15.420 21.630 -23.334 1.00 79.75 183 HIS A O 1
ATOM 1480 N N . GLU A 1 184 ? -15.793 21.001 -25.460 1.00 78.12 184 GLU A N 1
ATOM 1481 C CA . GLU A 1 184 ? -16.278 22.267 -26.005 1.00 78.12 184 GLU A CA 1
ATOM 1482 C C . GLU A 1 184 ? -17.680 22.030 -26.573 1.00 78.12 184 GLU A C 1
ATOM 1484 O O . GLU A 1 184 ? -18.039 20.886 -26.867 1.00 78.12 184 GLU A O 1
ATOM 1489 N N . ASP A 1 185 ? -18.500 23.079 -26.655 1.00 78.44 185 ASP A N 1
ATOM 1490 C CA . ASP A 1 185 ? -19.841 22.965 -27.226 1.00 78.44 185 ASP A CA 1
ATOM 1491 C C . ASP A 1 185 ? -19.729 22.674 -28.729 1.00 78.44 185 ASP A C 1
ATOM 1493 O O . ASP A 1 185 ? -19.249 23.529 -29.474 1.00 78.44 185 ASP A O 1
ATOM 1497 N N . PRO A 1 186 ? -20.157 21.489 -29.204 1.00 70.88 186 PRO A N 1
ATOM 1498 C CA . PRO A 1 186 ? -20.074 21.153 -30.622 1.00 70.88 186 PRO A CA 1
ATOM 1499 C C . PRO A 1 186 ? -20.953 22.061 -31.499 1.00 70.88 186 PRO A C 1
ATOM 1501 O O . PRO A 1 186 ? -20.772 22.072 -32.714 1.00 70.88 186 PRO A O 1
ATOM 1504 N N . ASN A 1 187 ? -21.872 22.833 -30.902 1.00 71.88 187 ASN A N 1
ATOM 1505 C CA . ASN A 1 187 ? -22.709 23.816 -31.583 1.00 71.88 187 ASN A CA 1
ATOM 1506 C C . ASN A 1 187 ? -22.219 25.263 -31.419 1.00 71.88 187 ASN A C 1
ATOM 1508 O O . ASN A 1 187 ? -22.852 26.166 -31.970 1.00 71.88 187 ASN A O 1
ATOM 1512 N N . SER A 1 188 ? -21.113 25.528 -30.705 1.00 67.69 188 SER A N 1
ATOM 1513 C CA . SER A 1 188 ? -20.526 26.872 -30.695 1.00 67.69 188 SER A CA 1
ATOM 1514 C C . SER A 1 188 ? -19.729 27.095 -31.977 1.00 67.69 188 SER A C 1
ATOM 1516 O O . SER A 1 188 ? -18.500 27.046 -31.999 1.00 67.69 188 SER A O 1
ATOM 1518 N N . SER A 1 189 ? -20.435 27.335 -33.078 1.00 51.03 189 SER A N 1
ATOM 1519 C CA . SER A 1 189 ? -19.848 28.028 -34.216 1.00 51.03 189 SER A CA 1
ATOM 1520 C C . SER A 1 189 ? -19.367 29.395 -33.737 1.00 51.03 189 SER A C 1
ATOM 1522 O O . SER A 1 189 ? -20.156 30.165 -33.185 1.00 51.03 189 SER A O 1
ATOM 1524 N N . ALA A 1 190 ? -18.081 29.676 -33.936 1.00 53.78 190 ALA A N 1
ATOM 1525 C CA . ALA A 1 190 ? -17.510 31.003 -33.810 1.00 53.78 190 ALA A CA 1
ATOM 1526 C C . ALA A 1 190 ? -18.406 32.020 -34.535 1.00 53.78 190 ALA A C 1
ATOM 1528 O O . ALA A 1 190 ? -18.537 31.980 -35.757 1.00 53.78 190 ALA A O 1
ATOM 1529 N N . ILE A 1 191 ? -19.041 32.909 -33.773 1.00 47.28 191 ILE A N 1
ATOM 1530 C CA . ILE A 1 191 ? -19.447 34.209 -34.295 1.00 47.28 191 ILE A CA 1
ATOM 1531 C C . ILE A 1 191 ? -18.216 35.086 -34.069 1.00 47.28 191 ILE A C 1
ATOM 1533 O O . ILE A 1 191 ? -18.058 35.694 -33.013 1.00 47.28 191 ILE A O 1
ATOM 1537 N N . GLU A 1 192 ? -17.270 35.000 -35.004 1.00 43.50 192 GLU A N 1
ATOM 1538 C CA . GLU A 1 192 ? -16.298 36.068 -35.219 1.00 43.50 192 GLU A CA 1
ATOM 1539 C C . GLU A 1 192 ? -17.057 37.203 -35.917 1.00 43.50 192 GLU A C 1
ATOM 1541 O O . GLU A 1 192 ? -17.415 37.069 -37.088 1.00 43.50 192 GLU A O 1
ATOM 1546 N N . ASP A 1 193 ? -17.341 38.271 -35.170 1.00 38.78 193 ASP A N 1
ATOM 1547 C CA . ASP A 1 193 ? -17.479 39.630 -35.708 1.00 38.78 193 ASP A CA 1
ATOM 1548 C C . ASP A 1 193 ? -16.160 40.380 -35.458 1.00 38.78 193 ASP A C 1
ATOM 1550 O O . ASP A 1 193 ? -15.616 40.257 -34.330 1.00 38.78 193 ASP A O 1
#